Protein AF-A0A831XX98-F1 (afdb_monomer)

Sequence (221 aa):
MAWGELDRVAQILGGGWRMARGLPPADAVWVVRRAALEDGGAVCGGEPKPVVYLAAKAEGQWFALGKVAPAERCVSVTFYREFPSARRAVEALVDYGKRIFDFFTPQFDVSVVEAVGLCGRPDFADYCERRRAERPLRRATAGPAAPPPQEGPASGSAPRRVGLDAALRCLFGMLGLEAGGCGRAAEVDFEAVRCWAAGLLGGRLEEWERCVLGGRAGARA

Radius of gyration: 23.35 Å; Cα contacts (8 Å, |Δi|>4): 279; chains: 1; bounding box: 47×45×65 Å

Foldseek 3Di:
DAPVVVVVLDVVLDPAKDKDWDDEDPQAAEQFDPVQAAECCVVLVDPAHEFEKEWEDEPNHIHIYGRHDDDPSHRYMYIYGYDDHLLVRSVSRVVSCCVSVVDAQNRTDVVSCVVSVVCPPPRNVVVNVVVVVCPVVVPVVVDDDDPDDDPDDDDDDPQDKFFPLQLVCLLCVVVVHDDDDPDDRDIDGPVVSLVVSCVVQPPCSVVSVCSRVVVDDDDDD

Mean predicted aligned error: 16.38 Å

Secondary structure (DSSP, 8-state):
--HHHHHHHHHHH-TT-EEEESPPPTTPEESB-GGGSBPHHHHHSSS--PEEEEEEEETTEEEEEESB---TTS-EEEEEEE-SSHHHHHHHHHHHHHHHS---GGGB-HHHHHHTTGGGSHHHHHHHHHHHHHHHHHHHHSPPPPPP-------S----EEEHHHHHHHHHHHHT----------EEEHHHHHHHHHHHHGGGHHHHHHHHHH--PPPP-

pLDDT: mean 79.71, std 17.7, range [31.7, 98.06]

Structure (mmCIF, N/CA/C/O backbone):
data_AF-A0A831XX98-F1
#
_entry.id   AF-A0A831XX98-F1
#
loop_
_atom_site.group_PDB
_atom_site.id
_atom_site.type_symbol
_atom_site.label_atom_id
_atom_site.label_alt_id
_atom_site.label_comp_id
_atom_site.label_asym_id
_atom_site.label_entity_id
_atom_site.label_seq_id
_atom_site.pdbx_PDB_ins_code
_atom_site.Cartn_x
_atom_site.Cartn_y
_atom_site.Cartn_z
_atom_site.occupancy
_atom_site.B_iso_or_equiv
_atom_site.auth_seq_id
_atom_site.auth_comp_id
_atom_site.auth_asym_id
_atom_site.auth_atom_id
_atom_site.pdbx_PDB_model_num
ATOM 1 N N . MET A 1 1 ? 13.282 -11.168 5.793 1.00 61.44 1 MET A N 1
ATOM 2 C CA . MET A 1 1 ? 13.288 -10.535 7.120 1.00 61.44 1 MET A CA 1
ATOM 3 C C . MET A 1 1 ? 13.531 -11.620 8.170 1.00 61.44 1 MET A C 1
ATOM 5 O O . MET A 1 1 ? 12.957 -12.693 8.036 1.00 61.44 1 MET A O 1
ATOM 9 N N . ALA A 1 2 ? 14.437 -11.427 9.125 1.00 66.38 2 ALA A N 1
ATOM 10 C CA . ALA A 1 2 ? 14.674 -12.358 10.232 1.00 66.38 2 ALA A CA 1
ATOM 11 C C . ALA A 1 2 ? 13.632 -12.153 11.348 1.00 66.38 2 ALA A C 1
ATOM 13 O O . ALA A 1 2 ? 13.045 -11.081 11.459 1.00 66.38 2 ALA A O 1
ATOM 14 N N . TRP A 1 3 ? 13.411 -13.149 12.210 1.00 63.34 3 TRP A N 1
ATOM 15 C CA . TRP A 1 3 ? 12.422 -13.049 13.297 1.00 63.34 3 TRP A CA 1
ATOM 16 C C . TRP A 1 3 ? 12.675 -11.871 14.255 1.00 63.34 3 TRP A C 1
ATOM 18 O O . TRP A 1 3 ? 11.719 -11.219 14.659 1.00 63.34 3 TRP A O 1
ATOM 28 N N . GLY A 1 4 ? 13.938 -11.521 14.530 1.00 67.50 4 GLY A N 1
ATOM 29 C CA . GLY A 1 4 ? 14.289 -10.347 15.346 1.00 67.50 4 GLY A CA 1
ATOM 30 C C . GLY A 1 4 ? 13.938 -8.992 14.712 1.00 67.50 4 GLY A C 1
ATOM 31 O O . GLY A 1 4 ? 13.879 -7.978 15.403 1.00 67.50 4 GLY A O 1
ATOM 32 N N . GLU A 1 5 ? 13.651 -8.943 13.409 1.00 77.56 5 GLU A N 1
ATOM 33 C CA . GLU A 1 5 ? 13.180 -7.715 12.761 1.00 77.56 5 GLU A CA 1
ATOM 34 C C . GLU A 1 5 ? 11.692 -7.441 13.049 1.00 77.56 5 GLU A C 1
ATOM 36 O O . GLU A 1 5 ? 11.276 -6.287 12.966 1.00 77.56 5 GLU A O 1
ATOM 41 N N . LEU A 1 6 ? 10.900 -8.440 13.471 1.00 85.56 6 LEU A N 1
ATOM 42 C CA . LEU A 1 6 ? 9.510 -8.221 13.904 1.00 85.56 6 LEU A CA 1
ATOM 43 C C . LEU A 1 6 ? 9.429 -7.347 15.157 1.00 85.56 6 LEU A C 1
ATOM 45 O O . LEU A 1 6 ? 8.576 -6.462 15.227 1.00 85.56 6 LEU A O 1
ATOM 49 N N . ASP A 1 7 ? 10.336 -7.553 16.113 1.00 86.12 7 ASP A N 1
ATOM 50 C CA . ASP A 1 7 ? 10.401 -6.747 17.335 1.00 86.12 7 ASP A CA 1
ATOM 51 C C . ASP A 1 7 ? 10.801 -5.306 17.015 1.00 86.12 7 ASP A C 1
ATOM 53 O O . ASP A 1 7 ? 10.214 -4.357 17.538 1.00 86.12 7 ASP A O 1
ATOM 57 N N . ARG A 1 8 ? 11.737 -5.123 16.074 1.00 88.12 8 ARG A N 1
ATOM 58 C CA . ARG A 1 8 ? 12.113 -3.798 15.565 1.00 88.12 8 ARG A CA 1
ATOM 59 C C . ARG A 1 8 ? 10.930 -3.100 14.894 1.00 88.12 8 ARG A C 1
ATOM 61 O O . ARG A 1 8 ? 10.716 -1.912 15.128 1.00 88.12 8 ARG A O 1
ATOM 68 N N . VAL A 1 9 ? 10.148 -3.822 14.087 1.00 91.19 9 VAL A N 1
ATOM 69 C CA . VAL A 1 9 ? 8.920 -3.293 13.478 1.00 91.19 9 VAL A CA 1
ATOM 70 C C . VAL A 1 9 ? 7.913 -2.888 14.553 1.00 91.19 9 VAL A C 1
ATOM 72 O O . VAL A 1 9 ? 7.411 -1.768 14.510 1.00 91.19 9 VAL A O 1
ATOM 75 N N . ALA A 1 10 ? 7.654 -3.744 15.542 1.00 91.19 10 ALA A N 1
ATOM 76 C CA . ALA A 1 10 ? 6.728 -3.443 16.632 1.00 91.19 10 ALA A CA 1
ATOM 77 C C . ALA A 1 10 ? 7.156 -2.193 17.425 1.00 91.19 10 ALA A C 1
ATOM 79 O O . ALA A 1 10 ? 6.334 -1.313 17.681 1.00 91.19 10 ALA A O 1
ATOM 80 N N . GLN A 1 11 ? 8.449 -2.063 17.740 1.00 91.06 11 GLN A N 1
ATOM 81 C CA . GLN A 1 11 ? 9.008 -0.870 18.386 1.00 91.06 11 GLN A CA 1
ATOM 82 C C . GLN A 1 11 ? 8.846 0.383 17.520 1.00 91.06 11 GLN A C 1
ATOM 84 O O . GLN A 1 11 ? 8.494 1.448 18.023 1.00 91.06 11 GLN A O 1
ATOM 89 N N . ILE A 1 12 ? 9.074 0.261 16.208 1.00 92.94 12 ILE A N 1
ATOM 90 C CA . ILE A 1 12 ? 8.908 1.363 15.263 1.00 92.94 12 ILE A CA 1
ATOM 91 C C . ILE A 1 12 ? 7.449 1.838 15.210 1.00 92.94 12 ILE A C 1
ATOM 93 O O . ILE A 1 12 ? 7.193 3.046 15.236 1.00 92.94 12 ILE A O 1
ATOM 97 N N . LEU A 1 13 ? 6.511 0.898 15.121 1.00 92.50 13 LEU A N 1
ATOM 98 C CA . LEU A 1 13 ? 5.078 1.168 15.060 1.00 92.50 13 LEU A CA 1
ATOM 99 C C . LEU A 1 13 ? 4.559 1.805 16.356 1.00 92.50 13 LEU A C 1
ATOM 101 O O . LEU A 1 13 ? 3.674 2.662 16.305 1.00 92.50 13 LEU A O 1
ATOM 105 N N . GLY A 1 14 ? 5.146 1.439 17.498 1.00 89.06 14 GLY A N 1
ATOM 106 C CA . GLY A 1 14 ? 4.778 1.957 18.809 1.00 89.06 14 GLY A CA 1
ATOM 107 C C . GLY A 1 14 ? 3.393 1.485 19.267 1.00 89.06 14 GLY A C 1
ATOM 108 O O . GLY A 1 14 ? 2.864 0.472 18.810 1.00 89.06 14 GLY A O 1
ATOM 109 N N . GLY A 1 15 ? 2.794 2.228 20.200 1.00 84.62 15 GLY A N 1
ATOM 110 C CA . GLY A 1 15 ? 1.494 1.884 20.780 1.00 84.62 15 GLY A CA 1
ATOM 111 C C . GLY A 1 15 ? 0.334 1.917 19.773 1.00 84.62 15 GLY A C 1
ATOM 112 O O . GLY A 1 15 ? 0.275 2.769 18.885 1.00 84.62 15 GLY A O 1
ATOM 113 N N . GLY A 1 16 ? -0.625 1.001 19.946 1.00 88.62 16 GLY A N 1
ATOM 114 C CA . GLY A 1 16 ? -1.889 0.971 19.196 1.00 88.62 16 GLY A CA 1
ATOM 115 C C . GLY A 1 16 ? -1.917 0.051 17.973 1.00 88.62 16 GLY A C 1
ATOM 116 O O . GLY A 1 16 ? -2.972 -0.091 17.360 1.00 88.62 16 GLY A O 1
ATOM 117 N N . TRP A 1 17 ? -0.801 -0.597 17.633 1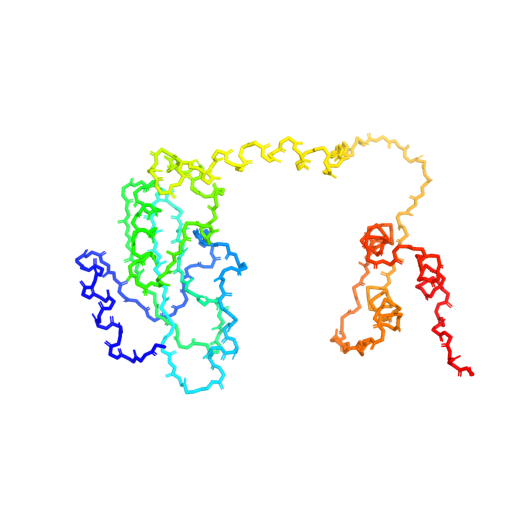.00 95.69 17 TRP A N 1
ATOM 118 C CA . TRP A 1 17 ? -0.755 -1.641 16.610 1.00 95.69 17 TRP A CA 1
ATOM 119 C C . TRP A 1 17 ? -0.858 -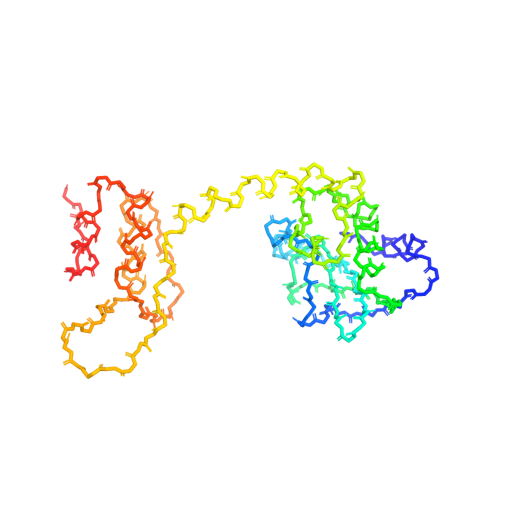3.028 17.246 1.00 95.69 17 TRP A C 1
ATOM 121 O O . TRP A 1 17 ? -0.145 -3.345 18.195 1.00 95.69 17 TRP A O 1
ATOM 131 N N . ARG A 1 18 ? -1.745 -3.872 16.718 1.00 94.81 18 ARG A N 1
ATOM 132 C CA . ARG A 1 18 ? -1.934 -5.260 17.161 1.00 94.81 18 ARG A CA 1
ATOM 133 C C . ARG A 1 18 ? -1.326 -6.205 16.140 1.00 94.81 18 ARG A C 1
ATOM 135 O O . ARG A 1 18 ? -1.646 -6.104 14.965 1.00 94.81 18 ARG A O 1
ATOM 142 N N . MET A 1 19 ? -0.485 -7.133 16.573 1.00 93.81 19 MET A N 1
ATOM 143 C CA . MET A 1 19 ? 0.091 -8.148 15.691 1.00 93.81 19 MET A CA 1
ATOM 144 C C . MET A 1 19 ? -0.829 -9.373 15.618 1.00 93.81 19 MET A C 1
ATOM 146 O O . MET A 1 19 ? -1.292 -9.855 16.652 1.00 93.81 19 MET A O 1
ATOM 150 N N . ALA A 1 20 ? -1.047 -9.913 14.420 1.00 93.56 20 ALA A N 1
ATOM 151 C CA . ALA A 1 20 ? -1.568 -11.264 14.241 1.00 93.56 20 ALA A CA 1
ATOM 152 C C . ALA A 1 20 ? -0.800 -12.001 13.138 1.00 93.56 20 ALA A C 1
ATOM 154 O O . ALA A 1 20 ? -0.270 -11.391 12.206 1.00 93.56 20 ALA A O 1
ATOM 155 N N . ARG A 1 21 ? -0.746 -13.331 13.240 1.00 92.38 21 ARG A N 1
ATOM 156 C CA . ARG A 1 21 ? -0.253 -14.181 12.152 1.00 92.38 21 ARG A CA 1
ATOM 157 C C . ARG A 1 21 ? -1.296 -14.235 11.040 1.00 92.38 21 ARG A C 1
ATOM 159 O O . ARG A 1 21 ? -2.489 -14.299 11.322 1.00 92.38 21 ARG A O 1
ATOM 166 N N . GLY A 1 22 ? -0.829 -14.243 9.801 1.00 92.19 22 GLY A N 1
ATOM 167 C CA . GLY A 1 22 ? -1.660 -14.264 8.605 1.00 92.19 22 GLY A CA 1
ATOM 168 C C . GLY A 1 22 ? -1.481 -13.031 7.726 1.00 92.19 22 GLY A C 1
ATOM 169 O O . GLY A 1 22 ? -0.773 -12.078 8.065 1.00 92.19 22 GLY A O 1
ATOM 170 N N . LEU A 1 23 ? -2.117 -13.103 6.563 1.00 93.69 23 LEU A N 1
ATOM 171 C CA . LEU A 1 23 ? -2.166 -12.035 5.571 1.00 93.69 23 LEU A CA 1
ATOM 172 C C . LEU A 1 23 ? -3.069 -10.882 6.040 1.00 93.69 23 LEU A C 1
ATOM 174 O O . LEU A 1 23 ? -3.931 -11.098 6.897 1.00 93.69 23 LEU A O 1
ATOM 178 N N . PRO A 1 24 ? -2.905 -9.675 5.471 1.00 93.94 24 PRO A N 1
ATOM 179 C CA . PRO A 1 24 ? -3.880 -8.606 5.645 1.00 93.94 24 PRO A CA 1
ATOM 180 C C . PRO A 1 24 ? -5.252 -9.014 5.074 1.00 93.94 24 PRO A C 1
ATOM 182 O O . PRO A 1 24 ? -5.334 -9.973 4.300 1.00 93.94 24 PRO A O 1
ATOM 185 N N . PRO A 1 25 ? -6.334 -8.291 5.421 1.00 93.25 25 PRO A N 1
ATOM 186 C CA . PRO A 1 25 ? -7.679 -8.595 4.937 1.00 93.25 25 PRO A CA 1
ATOM 187 C C . PRO A 1 25 ? -7.721 -8.644 3.405 1.00 93.25 25 PRO A C 1
ATOM 189 O O . PRO A 1 25 ? -7.113 -7.809 2.734 1.00 93.25 25 PRO A O 1
ATOM 192 N N . ALA A 1 26 ? -8.414 -9.640 2.848 1.00 90.81 26 ALA A N 1
ATOM 193 C CA . ALA A 1 26 ? -8.408 -9.913 1.407 1.00 90.81 26 ALA A CA 1
ATOM 194 C C . ALA A 1 26 ? -9.035 -8.782 0.569 1.00 90.81 26 ALA A C 1
ATOM 196 O O . ALA A 1 26 ? -8.701 -8.613 -0.602 1.00 90.81 26 ALA A O 1
ATOM 197 N N . ASP A 1 27 ? -9.922 -8.002 1.181 1.00 91.75 27 ASP A N 1
ATOM 198 C CA . ASP A 1 27 ? -10.612 -6.836 0.630 1.00 91.75 27 ASP A CA 1
ATOM 199 C C . ASP A 1 27 ? -9.859 -5.512 0.866 1.00 91.75 27 ASP A C 1
ATOM 201 O O . ASP A 1 27 ? -10.364 -4.435 0.538 1.00 91.75 27 ASP A O 1
ATOM 205 N N . ALA A 1 28 ? -8.650 -5.560 1.434 1.00 94.88 28 ALA A N 1
ATOM 206 C CA . ALA A 1 28 ? -7.879 -4.360 1.708 1.00 94.88 28 ALA A CA 1
ATOM 207 C C . ALA A 1 28 ? -7.394 -3.672 0.421 1.00 94.88 28 ALA A C 1
ATOM 209 O O . ALA A 1 28 ? -6.841 -4.292 -0.493 1.00 94.88 28 ALA A O 1
ATOM 210 N N . VAL A 1 29 ? -7.526 -2.345 0.387 1.00 96.25 29 VAL A N 1
ATOM 211 C CA . VAL A 1 29 ? -6.967 -1.497 -0.667 1.00 96.25 29 VAL A CA 1
ATOM 212 C C . VAL A 1 29 ? -5.464 -1.364 -0.445 1.00 96.25 29 VAL A C 1
ATOM 214 O O . VAL A 1 29 ? -5.013 -0.865 0.587 1.00 96.25 29 VAL A O 1
ATOM 217 N N . TRP A 1 30 ? -4.673 -1.793 -1.423 1.00 96.50 30 TRP A N 1
ATOM 218 C CA . TRP A 1 30 ? -3.219 -1.695 -1.353 1.00 96.50 30 TRP A CA 1
ATOM 219 C C . TRP A 1 30 ? -2.759 -0.260 -1.595 1.00 96.50 30 TRP A C 1
ATOM 221 O O . TRP A 1 30 ? -3.056 0.338 -2.626 1.00 96.50 30 TRP A O 1
ATOM 231 N N . VAL A 1 31 ? -2.001 0.285 -0.644 1.00 96.56 31 VAL A N 1
ATOM 232 C CA . VAL A 1 31 ? -1.470 1.657 -0.712 1.00 96.56 31 VAL A CA 1
ATOM 233 C C . VAL A 1 31 ? -0.257 1.748 -1.648 1.00 96.56 31 VAL A C 1
ATOM 235 O O . VAL A 1 31 ? 0.130 2.835 -2.071 1.00 96.56 31 VAL A O 1
ATOM 238 N N . VAL A 1 32 ? 0.326 0.609 -2.024 1.00 95.25 32 VAL A N 1
ATOM 239 C CA . VAL A 1 32 ? 1.412 0.493 -3.007 1.00 95.25 32 VAL A CA 1
ATOM 240 C C . VAL A 1 32 ? 0.942 -0.185 -4.281 1.00 95.25 32 VAL A C 1
ATOM 242 O O . VAL A 1 32 ? 0.062 -1.045 -4.274 1.00 95.25 32 VAL A O 1
ATOM 245 N N . ARG A 1 33 ? 1.568 0.189 -5.397 1.00 91.69 33 ARG A N 1
ATOM 246 C CA . ARG A 1 33 ? 1.302 -0.422 -6.699 1.00 91.69 33 ARG A CA 1
ATOM 247 C C . ARG A 1 33 ? 1.737 -1.883 -6.676 1.00 91.69 33 ARG A C 1
ATOM 249 O O . ARG A 1 33 ? 2.819 -2.193 -6.189 1.00 91.69 33 ARG A O 1
ATOM 256 N N . ARG A 1 34 ? 0.973 -2.762 -7.329 1.00 88.00 34 ARG A N 1
ATOM 257 C CA . ARG A 1 34 ? 1.340 -4.187 -7.461 1.00 88.00 34 ARG A CA 1
ATOM 258 C C . ARG A 1 34 ? 2.733 -4.400 -8.057 1.00 88.00 34 ARG A C 1
ATOM 260 O O . ARG A 1 34 ? 3.456 -5.263 -7.592 1.00 88.00 34 ARG A O 1
ATOM 267 N N . ALA A 1 35 ? 3.131 -3.579 -9.030 1.00 88.06 35 ALA A N 1
ATOM 268 C CA . ALA A 1 35 ? 4.457 -3.653 -9.652 1.00 88.06 35 ALA A CA 1
ATOM 269 C C . ALA A 1 35 ? 5.619 -3.266 -8.713 1.00 88.06 35 ALA A C 1
ATOM 271 O O . ALA A 1 35 ? 6.773 -3.473 -9.063 1.00 88.06 35 ALA A O 1
ATOM 272 N N . ALA A 1 36 ? 5.331 -2.666 -7.553 1.00 86.44 36 ALA A N 1
ATOM 273 C CA . ALA A 1 36 ? 6.331 -2.375 -6.529 1.00 86.44 36 ALA A CA 1
ATOM 274 C C . ALA A 1 36 ? 6.489 -3.517 -5.510 1.00 86.44 36 ALA A C 1
ATOM 276 O O . ALA A 1 36 ? 7.361 -3.422 -4.650 1.00 86.44 36 ALA A O 1
ATOM 277 N N . LEU A 1 37 ? 5.646 -4.553 -5.585 1.00 90.12 37 LEU A N 1
ATOM 278 C CA . LEU A 1 37 ? 5.700 -5.705 -4.694 1.00 90.12 37 LEU A CA 1
ATOM 279 C C . LEU A 1 37 ? 6.695 -6.734 -5.226 1.00 90.12 37 LEU A C 1
ATOM 281 O O . LEU A 1 37 ? 6.685 -7.079 -6.407 1.00 90.12 37 LEU A O 1
ATOM 285 N N . GLU A 1 38 ? 7.523 -7.257 -4.333 1.00 89.06 38 GLU A N 1
ATOM 286 C CA . GLU A 1 38 ? 8.378 -8.405 -4.608 1.00 89.06 38 GLU A CA 1
ATOM 287 C C . GLU A 1 38 ? 7.525 -9.671 -4.780 1.00 89.06 38 GLU A C 1
ATOM 289 O O . GLU A 1 38 ? 6.501 -9.853 -4.108 1.00 89.06 38 GLU A O 1
ATOM 294 N N . ASP A 1 39 ? 7.955 -10.570 -5.668 1.00 84.56 39 ASP A N 1
ATOM 295 C CA . ASP A 1 39 ? 7.295 -11.861 -5.843 1.00 84.56 39 ASP A CA 1
ATOM 296 C C . ASP A 1 39 ? 7.484 -12.730 -4.591 1.00 84.56 39 ASP A C 1
ATOM 298 O O . ASP A 1 39 ? 8.602 -13.088 -4.213 1.00 84.56 39 ASP A O 1
ATOM 302 N N . GLY A 1 40 ? 6.375 -13.122 -3.960 1.00 78.88 40 GLY A N 1
ATOM 303 C CA . GLY A 1 40 ? 6.407 -13.933 -2.743 1.00 78.88 40 GLY A CA 1
ATOM 304 C C . GLY A 1 40 ? 7.027 -15.322 -2.926 1.00 78.88 40 GLY A C 1
ATOM 305 O O . GLY A 1 40 ? 7.269 -16.012 -1.947 1.00 78.88 40 GLY A O 1
ATOM 306 N N . GLY A 1 41 ? 7.276 -15.789 -4.150 1.00 76.12 41 GLY A N 1
ATOM 307 C CA . GLY A 1 41 ? 7.950 -17.067 -4.421 1.00 76.12 41 GLY A CA 1
ATOM 308 C C . GLY A 1 41 ? 9.427 -16.993 -4.473 1.00 76.12 41 GLY A C 1
ATOM 309 O O . GLY A 1 41 ? 10.084 -17.814 -3.842 1.00 76.12 41 GLY A O 1
ATOM 310 N N . ALA A 1 42 ? 9.921 -15.971 -5.149 1.00 81.62 42 ALA A N 1
ATOM 311 C CA . ALA A 1 42 ? 11.315 -15.612 -5.050 1.00 81.62 42 ALA A CA 1
ATOM 312 C C . ALA A 1 42 ? 11.697 -15.346 -3.583 1.00 81.62 42 ALA A C 1
ATOM 314 O O . ALA A 1 42 ? 12.729 -15.825 -3.121 1.00 81.62 42 ALA A O 1
ATOM 315 N N . VAL A 1 43 ? 10.838 -14.650 -2.825 1.00 81.94 43 VAL A N 1
ATOM 316 C CA . VAL A 1 43 ? 11.141 -14.268 -1.435 1.00 81.94 43 VAL A CA 1
ATOM 317 C C . VAL A 1 43 ? 10.981 -15.424 -0.441 1.00 81.94 43 VAL A C 1
ATOM 319 O O . VAL A 1 43 ? 11.824 -15.587 0.441 1.00 81.94 43 VAL A O 1
ATOM 322 N N . CYS A 1 44 ? 9.918 -16.225 -0.557 1.00 83.50 44 CYS A N 1
ATOM 323 C CA . CYS A 1 44 ? 9.574 -17.251 0.438 1.00 83.50 44 CYS A CA 1
ATOM 324 C C . CYS A 1 44 ? 9.918 -18.684 0.006 1.00 83.50 44 CYS A C 1
ATOM 326 O O . CYS A 1 44 ? 9.554 -19.623 0.704 1.00 83.50 44 CYS A O 1
ATOM 328 N N . GLY A 1 45 ? 10.597 -18.874 -1.130 1.00 74.06 45 GLY A N 1
ATOM 329 C CA . GLY A 1 45 ? 11.036 -20.192 -1.606 1.00 74.06 45 GLY A CA 1
ATOM 330 C C . GLY A 1 45 ? 12.242 -20.781 -0.859 1.00 74.06 45 GLY A C 1
ATOM 331 O O . GLY A 1 45 ? 12.616 -21.918 -1.126 1.00 74.06 45 GLY A O 1
ATOM 332 N N . GLY A 1 46 ? 12.861 -20.013 0.045 1.00 74.12 46 GLY A N 1
ATOM 333 C CA . GLY A 1 46 ? 13.993 -20.435 0.875 1.00 74.12 46 GLY A CA 1
ATOM 334 C C . GLY A 1 46 ? 13.598 -20.729 2.327 1.00 74.12 46 GLY A C 1
ATOM 335 O O . GLY A 1 46 ? 12.518 -21.239 2.608 1.00 74.12 46 GLY A O 1
ATOM 336 N N . GLU A 1 47 ? 14.481 -20.393 3.271 1.00 69.25 47 GLU A N 1
ATOM 337 C CA . GLU A 1 47 ? 14.193 -20.533 4.704 1.00 69.25 47 GLU A CA 1
ATOM 338 C C . GLU A 1 47 ? 12.927 -19.762 5.131 1.00 69.25 47 GLU A C 1
ATOM 340 O O . GLU A 1 47 ? 12.709 -18.637 4.663 1.00 69.25 47 GLU A O 1
ATOM 345 N N . PRO A 1 48 ? 12.125 -20.309 6.069 1.00 71.31 48 PRO A N 1
ATOM 346 C CA . PRO A 1 48 ? 10.894 -19.685 6.538 1.00 71.31 48 PRO A CA 1
ATOM 347 C C . PRO A 1 48 ? 11.190 -18.371 7.268 1.00 71.31 48 PRO A C 1
ATOM 349 O O . PRO A 1 48 ? 11.578 -18.337 8.439 1.00 71.31 48 PRO A O 1
ATOM 352 N N . LYS A 1 49 ? 10.981 -17.268 6.552 1.00 77.94 49 LYS A N 1
ATOM 353 C CA . LYS A 1 49 ? 11.179 -15.898 7.024 1.00 77.94 49 LYS A CA 1
ATOM 354 C C . LYS A 1 49 ? 9.830 -15.188 7.116 1.00 77.94 49 LYS A C 1
ATOM 356 O O . LYS A 1 49 ? 9.042 -15.295 6.173 1.00 77.94 49 LYS A O 1
ATOM 361 N N . PRO A 1 50 ? 9.546 -14.467 8.216 1.00 86.75 50 PRO A N 1
ATOM 362 C CA . PRO A 1 50 ? 8.301 -13.732 8.328 1.00 86.75 50 PRO A CA 1
ATOM 363 C C . PRO A 1 50 ? 8.233 -12.620 7.277 1.00 86.75 50 PRO A C 1
ATOM 365 O O . PRO A 1 50 ? 9.169 -11.836 7.120 1.00 86.75 50 PRO A O 1
ATOM 368 N N . VAL A 1 51 ? 7.112 -12.538 6.571 1.00 91.94 51 VAL A N 1
ATOM 369 C CA . VAL A 1 51 ? 6.757 -11.412 5.707 1.00 91.94 51 VAL A CA 1
ATOM 370 C C . VAL A 1 51 ? 5.806 -10.512 6.475 1.00 91.94 51 VAL A C 1
ATOM 372 O O . VAL A 1 51 ? 4.796 -10.976 7.004 1.00 91.94 51 VAL A O 1
ATOM 375 N N . VAL A 1 52 ? 6.143 -9.228 6.537 1.00 94.19 52 VAL A N 1
ATOM 376 C CA . VAL A 1 52 ? 5.419 -8.252 7.347 1.00 94.19 52 VAL A CA 1
ATOM 377 C C . VAL A 1 52 ? 4.502 -7.397 6.495 1.00 94.19 52 VAL A C 1
ATOM 379 O O . VAL A 1 52 ? 4.913 -6.853 5.469 1.00 94.19 52 VAL A O 1
ATOM 382 N N . TYR A 1 53 ? 3.286 -7.219 6.997 1.00 96.50 53 TYR A N 1
ATOM 383 C CA . TYR A 1 53 ? 2.285 -6.317 6.455 1.00 96.50 53 TYR A CA 1
ATOM 384 C C . TYR A 1 53 ? 1.793 -5.350 7.528 1.00 96.50 53 TYR A C 1
ATOM 386 O O . TYR A 1 53 ? 1.753 -5.671 8.718 1.00 96.50 53 TYR A O 1
ATOM 394 N N . LEU A 1 54 ? 1.369 -4.171 7.092 1.00 98.06 54 LEU A N 1
ATOM 395 C CA . LEU A 1 54 ? 0.625 -3.212 7.896 1.00 98.06 54 LEU A CA 1
ATOM 396 C C . LEU A 1 54 ? -0.784 -3.097 7.320 1.00 98.06 54 LEU A C 1
ATOM 398 O O . LEU A 1 54 ? -0.947 -2.930 6.113 1.00 98.06 54 LEU A O 1
ATOM 402 N N . ALA A 1 55 ? -1.790 -3.165 8.183 1.00 98.00 55 ALA A N 1
ATOM 403 C CA . ALA A 1 55 ? -3.192 -3.010 7.837 1.00 98.00 55 ALA A CA 1
ATOM 404 C C . ALA A 1 55 ? -3.824 -1.919 8.710 1.00 98.00 55 ALA A C 1
ATOM 406 O O . ALA A 1 55 ? -3.846 -2.009 9.938 1.00 98.00 55 ALA A O 1
ATOM 407 N N . ALA A 1 56 ? -4.349 -0.880 8.076 1.00 98.06 56 ALA A N 1
ATOM 408 C CA . ALA A 1 56 ? -5.038 0.214 8.741 1.00 98.06 56 ALA A CA 1
ATOM 409 C C . ALA A 1 56 ? -6.526 0.179 8.384 1.00 98.06 56 ALA A C 1
ATOM 411 O O . ALA A 1 56 ? -6.866 0.123 7.206 1.00 98.06 56 ALA A O 1
ATOM 412 N N . LYS A 1 57 ? -7.417 0.229 9.376 1.00 97.81 57 LYS A N 1
ATOM 413 C CA . LYS A 1 57 ? -8.864 0.346 9.146 1.00 97.81 57 LYS A CA 1
ATOM 414 C C . LYS A 1 57 ? -9.324 1.764 9.420 1.00 97.81 57 LYS A C 1
ATOM 416 O O . LYS A 1 57 ? -8.999 2.321 10.466 1.00 97.81 57 LYS A O 1
ATOM 421 N N . ALA A 1 58 ? -10.118 2.318 8.521 1.00 97.44 58 ALA A N 1
ATOM 422 C CA . ALA A 1 58 ? -10.833 3.564 8.747 1.00 97.44 58 ALA A CA 1
ATOM 423 C C . ALA A 1 58 ? -12.114 3.568 7.918 1.00 97.44 58 ALA A C 1
ATOM 425 O O . ALA A 1 58 ? -12.122 3.049 6.807 1.00 97.44 58 ALA A O 1
ATOM 426 N N . GLU A 1 59 ? -13.192 4.141 8.460 1.00 94.06 59 GLU A N 1
ATOM 427 C CA . GLU A 1 59 ? -14.454 4.337 7.719 1.00 94.06 59 GLU A CA 1
ATOM 428 C C . GLU A 1 59 ? -15.018 3.031 7.111 1.00 94.06 59 GLU A C 1
ATOM 430 O O . GLU A 1 59 ? -15.625 3.025 6.048 1.00 94.06 59 GLU A O 1
ATOM 435 N N . GLY A 1 60 ? -14.790 1.895 7.780 1.00 91.75 60 GLY A N 1
ATOM 436 C CA . GLY A 1 60 ? -15.217 0.575 7.301 1.00 91.75 60 GLY A CA 1
ATOM 437 C C . GLY A 1 60 ? -14.325 -0.053 6.221 1.00 91.75 60 GLY A C 1
ATOM 438 O O . GLY A 1 60 ? -14.522 -1.222 5.913 1.00 91.75 60 GLY A O 1
ATOM 439 N N . GLN A 1 61 ? -13.315 0.658 5.710 1.00 96.75 61 GLN A N 1
ATOM 440 C CA . GLN A 1 61 ? -12.372 0.171 4.702 1.00 96.75 61 GLN A CA 1
ATOM 441 C C . GLN A 1 61 ? -11.026 -0.216 5.327 1.00 96.75 61 GLN A C 1
ATOM 443 O O . GLN A 1 61 ? -10.469 0.504 6.161 1.00 96.75 61 GLN A O 1
ATOM 448 N N . TRP A 1 62 ? -10.466 -1.339 4.875 1.00 97.50 62 TRP A N 1
ATOM 449 C CA . TRP A 1 62 ? -9.082 -1.718 5.155 1.00 97.50 62 TRP A CA 1
ATOM 450 C C . TRP A 1 62 ? -8.129 -1.176 4.092 1.00 97.50 62 TRP A C 1
ATOM 452 O O . TRP A 1 62 ? -8.389 -1.282 2.894 1.00 97.50 62 TRP A O 1
ATOM 462 N N . PHE A 1 63 ? -6.993 -0.658 4.538 1.00 98.06 63 PHE A N 1
ATOM 463 C CA . PHE A 1 63 ? -5.860 -0.259 3.716 1.00 98.06 63 PHE A CA 1
ATOM 464 C C . PHE A 1 63 ? -4.663 -1.117 4.104 1.00 98.06 63 PHE A C 1
ATOM 466 O O . PHE A 1 63 ? -4.383 -1.269 5.292 1.00 98.06 63 PHE A O 1
ATOM 473 N N . ALA A 1 64 ? -3.962 -1.678 3.125 1.00 97.81 64 ALA A N 1
ATOM 474 C CA . ALA A 1 64 ? -2.839 -2.574 3.362 1.00 97.81 64 ALA A CA 1
ATOM 475 C C . ALA A 1 64 ? -1.552 -2.075 2.708 1.00 97.81 64 ALA A C 1
ATOM 477 O O . ALA A 1 64 ? -1.553 -1.403 1.672 1.00 97.81 64 ALA A O 1
ATOM 478 N N . LEU A 1 65 ? -0.440 -2.443 3.329 1.00 96.62 65 LEU A N 1
ATOM 479 C CA . LEU A 1 65 ? 0.902 -2.155 2.867 1.00 96.62 65 LEU A CA 1
ATOM 480 C C . LEU A 1 65 ? 1.836 -3.312 3.219 1.00 96.62 65 LEU A C 1
ATOM 482 O O . LEU A 1 65 ? 1.802 -3.833 4.329 1.00 96.62 65 LEU A O 1
ATOM 486 N N . GLY A 1 66 ? 2.725 -3.660 2.300 1.00 95.12 66 GLY A N 1
ATOM 487 C CA . GLY A 1 66 ? 3.817 -4.599 2.525 1.00 95.12 66 GLY A CA 1
ATOM 488 C C . GLY A 1 66 ? 4.738 -4.611 1.316 1.00 95.12 66 GLY A C 1
ATOM 489 O O . GLY A 1 66 ? 4.350 -4.135 0.251 1.00 95.12 66 GLY A O 1
ATOM 490 N N . LYS A 1 67 ? 5.958 -5.128 1.483 1.00 92.38 67 LYS A N 1
ATOM 491 C CA . LYS A 1 67 ? 6.968 -5.180 0.411 1.00 92.38 67 LYS A CA 1
ATOM 492 C C . 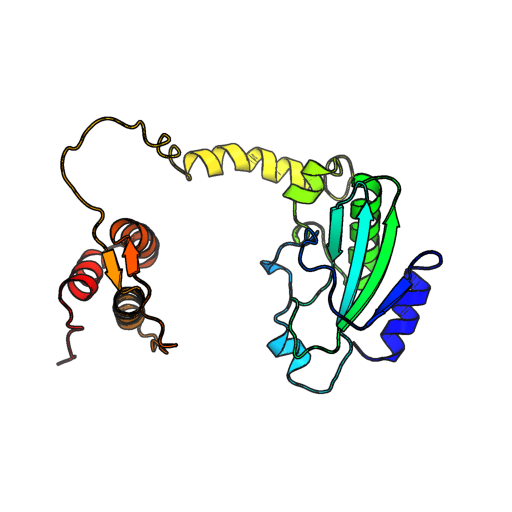LYS A 1 67 ? 6.775 -6.347 -0.555 1.00 92.38 67 LYS A C 1
ATOM 494 O O . LYS A 1 67 ? 7.209 -6.281 -1.696 1.00 92.38 67 LYS A O 1
ATOM 499 N N . VAL A 1 68 ? 6.121 -7.406 -0.098 1.00 91.56 68 VAL A N 1
ATOM 500 C CA . VAL A 1 68 ? 5.983 -8.673 -0.820 1.00 91.56 68 VAL A CA 1
ATOM 501 C C . VAL A 1 68 ? 4.515 -8.884 -1.161 1.00 91.56 68 VAL A C 1
ATOM 503 O O . VAL A 1 68 ? 3.639 -8.533 -0.371 1.00 91.56 68 VAL A O 1
ATOM 506 N N . ALA A 1 69 ? 4.230 -9.445 -2.332 1.00 90.31 69 ALA A N 1
ATOM 507 C CA . ALA A 1 69 ? 2.869 -9.822 -2.686 1.00 90.31 69 ALA A CA 1
ATOM 508 C C . ALA A 1 69 ? 2.352 -10.952 -1.767 1.00 90.31 69 ALA A C 1
ATOM 510 O O . ALA A 1 69 ? 3.112 -11.877 -1.464 1.00 90.31 69 ALA A O 1
ATOM 511 N N . PRO A 1 70 ? 1.066 -10.929 -1.358 1.00 87.94 70 PRO A N 1
ATOM 512 C CA . PRO A 1 70 ? 0.457 -12.019 -0.600 1.00 87.94 70 PRO A CA 1
ATOM 513 C C . PRO A 1 70 ? 0.679 -13.378 -1.264 1.00 87.94 70 PRO A C 1
ATOM 515 O O . PRO A 1 70 ? 0.313 -13.579 -2.421 1.00 87.94 70 PRO A O 1
ATOM 518 N N . ALA A 1 71 ? 1.263 -14.317 -0.523 1.00 84.62 71 ALA A N 1
ATOM 519 C CA . ALA A 1 71 ? 1.480 -15.681 -0.982 1.00 84.62 71 ALA A CA 1
ATOM 520 C C . ALA A 1 71 ? 1.355 -16.656 0.193 1.00 84.62 71 ALA A C 1
ATOM 522 O O . ALA A 1 71 ? 1.946 -16.442 1.249 1.00 84.62 71 ALA A O 1
ATOM 523 N N . GLU A 1 72 ? 0.616 -17.747 -0.003 1.00 80.19 72 GLU A N 1
ATOM 524 C CA . GLU A 1 72 ? 0.295 -18.716 1.060 1.00 80.19 72 GLU A CA 1
ATOM 525 C C . GLU A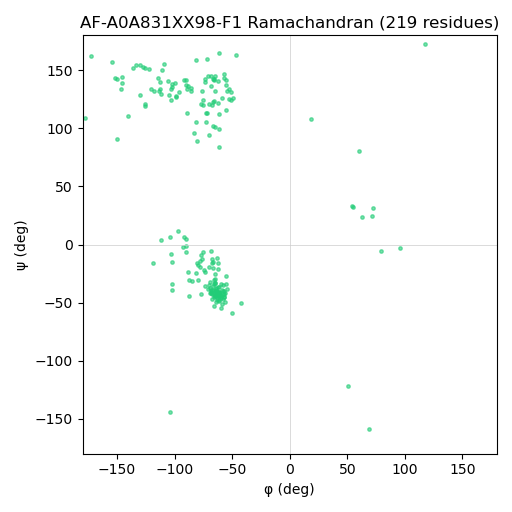 1 72 ? 1.526 -19.445 1.612 1.00 80.19 72 GLU A C 1
ATOM 527 O O . GLU A 1 72 ? 1.578 -19.791 2.787 1.00 80.19 72 GLU A O 1
ATOM 532 N N . ARG A 1 73 ? 2.555 -19.622 0.779 1.00 82.00 73 ARG A N 1
ATOM 533 C CA . ARG A 1 73 ? 3.848 -20.200 1.180 1.00 82.00 73 ARG A CA 1
ATOM 534 C C . ARG A 1 73 ? 4.655 -19.315 2.136 1.00 82.00 73 ARG A C 1
ATOM 536 O O . ARG A 1 73 ? 5.618 -19.787 2.728 1.00 82.00 73 ARG A O 1
ATOM 543 N N . CYS A 1 74 ? 4.310 -18.034 2.263 1.00 85.31 74 CYS A N 1
ATOM 544 C CA . CYS A 1 74 ? 5.010 -17.115 3.149 1.00 85.31 74 CYS A CA 1
ATOM 545 C C . CYS A 1 74 ? 4.447 -17.192 4.568 1.00 85.31 74 CYS A C 1
ATOM 547 O O . CYS A 1 74 ? 3.243 -17.025 4.783 1.00 85.31 74 CYS A O 1
ATOM 549 N N . VAL A 1 75 ? 5.330 -17.308 5.562 1.00 90.19 75 VAL A N 1
ATOM 550 C CA . VAL A 1 75 ? 4.951 -17.076 6.960 1.00 90.19 75 VAL A CA 1
ATOM 551 C C . VAL A 1 75 ? 4.612 -15.597 7.107 1.00 90.19 75 VAL A C 1
ATOM 553 O O . VAL A 1 75 ? 5.494 -14.750 7.132 1.00 90.19 75 VAL A O 1
ATOM 556 N N . SER A 1 76 ? 3.328 -15.268 7.151 1.00 92.06 76 SER A N 1
ATOM 557 C CA . SER A 1 76 ? 2.870 -13.878 7.110 1.00 92.06 76 SER A CA 1
ATOM 558 C C . SER A 1 76 ? 2.535 -13.362 8.505 1.00 92.06 76 SER A C 1
ATOM 560 O O . SER A 1 76 ? 1.935 -14.073 9.315 1.00 92.06 76 SER A O 1
ATOM 562 N N . VAL A 1 77 ? 2.912 -12.120 8.786 1.00 94.69 77 VAL A N 1
ATOM 563 C CA . VAL A 1 77 ? 2.577 -11.401 10.016 1.00 94.69 77 VAL A CA 1
ATOM 564 C C . VAL A 1 77 ? 2.027 -10.039 9.632 1.00 94.69 77 VAL A C 1
ATOM 566 O O . VAL A 1 77 ? 2.655 -9.301 8.878 1.00 94.69 77 VAL A O 1
ATOM 569 N N . THR A 1 78 ? 0.869 -9.688 10.176 1.00 96.31 78 THR A N 1
ATOM 570 C CA . THR A 1 78 ? 0.224 -8.407 9.897 1.00 96.31 78 THR A CA 1
ATOM 571 C C . THR A 1 78 ? 0.035 -7.621 11.187 1.00 96.31 78 THR A C 1
ATOM 573 O O . THR A 1 78 ? -0.426 -8.158 12.197 1.00 96.31 78 THR A O 1
ATOM 576 N N . PHE A 1 79 ? 0.389 -6.339 11.152 1.00 97.25 79 PHE A N 1
ATOM 577 C CA . PHE A 1 79 ? 0.098 -5.383 12.212 1.00 97.25 79 PHE A CA 1
ATOM 578 C C . PHE A 1 79 ? -1.133 -4.564 11.845 1.00 97.25 79 PHE A C 1
ATOM 580 O O . PHE A 1 79 ? -1.180 -3.946 10.787 1.00 97.25 79 PHE A O 1
ATOM 587 N N . TYR A 1 80 ? -2.108 -4.531 12.743 1.00 97.00 80 TYR A N 1
ATOM 588 C CA . TYR A 1 80 ? -3.412 -3.916 12.542 1.00 97.00 80 TYR A CA 1
ATOM 589 C C . TYR A 1 80 ? -3.585 -2.693 13.426 1.00 97.00 80 TYR A C 1
ATOM 591 O O . TYR A 1 80 ? -3.237 -2.733 14.609 1.00 97.00 80 TYR A O 1
ATOM 599 N N . ARG A 1 81 ? -4.193 -1.637 12.889 1.00 97.25 81 ARG A N 1
ATOM 600 C CA . ARG A 1 81 ? -4.610 -0.475 13.677 1.00 97.25 81 ARG A CA 1
ATOM 601 C C . ARG A 1 81 ? -5.843 0.192 13.083 1.00 97.25 81 ARG A C 1
ATOM 603 O O . ARG A 1 81 ? -5.973 0.298 11.868 1.00 97.25 81 ARG A O 1
ATOM 610 N N . GLU A 1 82 ? -6.733 0.668 13.944 1.00 97.19 82 GLU A N 1
ATOM 611 C CA . GLU A 1 82 ? -7.861 1.504 13.533 1.00 97.19 82 GLU A CA 1
ATOM 612 C C . GLU A 1 82 ? -7.482 2.989 13.612 1.00 97.19 82 GLU A C 1
ATOM 614 O O . GLU A 1 82 ? -6.760 3.422 14.517 1.00 97.19 82 GLU A O 1
ATOM 619 N N . PHE A 1 83 ? -7.954 3.767 12.643 1.00 96.62 83 PHE A N 1
ATOM 620 C CA . PHE A 1 83 ? -7.697 5.196 12.511 1.00 96.62 83 PHE A CA 1
ATOM 621 C C . PHE A 1 83 ? -9.011 5.969 12.365 1.00 96.62 83 PHE A C 1
ATOM 623 O O . PHE A 1 83 ? -9.987 5.439 11.834 1.00 96.62 83 PHE A O 1
ATOM 630 N N . PRO A 1 84 ? -9.033 7.248 12.784 1.00 96.38 84 PRO A N 1
ATOM 631 C CA . PRO A 1 84 ? -10.245 8.064 12.748 1.00 96.38 84 PRO A CA 1
ATOM 632 C C . PRO A 1 84 ? -10.695 8.450 11.332 1.00 96.38 84 PRO A C 1
ATOM 634 O O . PRO A 1 84 ? -11.841 8.847 11.164 1.00 96.38 84 PRO A O 1
ATOM 637 N N . SER A 1 85 ? -9.815 8.378 10.326 1.00 97.31 85 SER A N 1
ATOM 638 C CA . SER A 1 85 ? -10.170 8.667 8.932 1.00 97.31 85 SER A CA 1
ATOM 639 C C . SER A 1 85 ? -9.264 7.959 7.931 1.00 97.31 85 SER A C 1
ATOM 641 O O . SER A 1 85 ? -8.112 7.632 8.246 1.00 97.31 85 SER A O 1
ATOM 643 N N . ALA A 1 86 ? -9.761 7.768 6.706 1.00 97.25 86 ALA A N 1
ATOM 644 C CA . ALA A 1 86 ? -9.008 7.152 5.611 1.00 97.25 86 ALA A CA 1
ATOM 645 C C . ALA A 1 86 ? -7.712 7.921 5.310 1.00 97.25 86 ALA A C 1
ATOM 647 O O . ALA A 1 86 ? -6.649 7.323 5.139 1.00 97.25 86 ALA A O 1
ATOM 648 N N . ARG A 1 87 ? -7.764 9.260 5.353 1.00 97.19 87 ARG A N 1
ATOM 649 C CA . ARG A 1 87 ? -6.578 10.115 5.206 1.00 97.19 87 ARG A CA 1
ATOM 650 C C . ARG A 1 87 ? -5.512 9.808 6.253 1.00 97.19 87 ARG A C 1
ATOM 652 O O . ARG A 1 87 ? -4.353 9.658 5.886 1.00 97.19 87 ARG A O 1
ATOM 659 N N . ARG A 1 88 ? -5.888 9.689 7.532 1.00 97.56 88 ARG A N 1
ATOM 660 C CA . ARG A 1 88 ? -4.941 9.379 8.620 1.00 97.56 88 ARG A CA 1
ATOM 661 C C . ARG A 1 88 ? -4.402 7.953 8.535 1.00 97.56 88 ARG A C 1
ATOM 663 O O . ARG A 1 88 ? -3.223 7.749 8.803 1.00 97.56 88 ARG A O 1
ATOM 670 N N . ALA A 1 89 ? -5.237 6.994 8.134 1.00 97.62 89 ALA A N 1
ATOM 671 C CA . ALA A 1 89 ? -4.822 5.613 7.899 1.00 97.62 89 ALA A CA 1
ATOM 672 C C . ALA A 1 89 ? -3.743 5.527 6.810 1.00 97.62 89 ALA A C 1
ATOM 674 O O . ALA A 1 89 ? -2.661 4.993 7.047 1.00 97.62 89 ALA A O 1
ATOM 675 N N . VAL A 1 90 ? -4.017 6.091 5.630 1.00 97.50 90 VAL A N 1
ATOM 676 C CA . VAL A 1 90 ? -3.086 6.060 4.495 1.00 97.50 90 VAL A CA 1
ATOM 677 C C . VAL A 1 90 ? -1.836 6.892 4.779 1.00 97.50 90 VAL A C 1
ATOM 679 O O . VAL A 1 90 ? -0.741 6.448 4.456 1.00 97.50 90 VAL A O 1
ATOM 682 N N . GLU A 1 91 ? -1.966 8.051 5.429 1.00 97.12 91 GLU A N 1
ATOM 683 C CA . GLU A 1 91 ? -0.830 8.869 5.877 1.00 97.12 91 GLU A CA 1
ATOM 684 C C . GLU A 1 91 ? 0.124 8.073 6.777 1.00 97.12 91 GLU A C 1
ATOM 686 O O . GLU A 1 91 ? 1.321 8.012 6.498 1.00 97.12 91 GLU A O 1
ATOM 691 N N . ALA A 1 92 ? -0.408 7.385 7.792 1.00 96.94 92 ALA A N 1
ATOM 692 C CA . ALA A 1 92 ? 0.400 6.543 8.665 1.00 96.94 92 ALA A CA 1
ATOM 693 C C . ALA A 1 92 ? 1.066 5.393 7.894 1.00 96.94 92 ALA A C 1
ATOM 695 O O . ALA A 1 92 ? 2.252 5.129 8.085 1.00 96.94 92 ALA A O 1
ATOM 696 N N . LEU A 1 93 ? 0.331 4.720 7.000 1.00 97.62 93 LEU A N 1
ATOM 697 C CA . LEU A 1 93 ? 0.893 3.655 6.167 1.00 97.62 93 LEU A CA 1
ATOM 698 C C . LEU A 1 93 ? 2.016 4.172 5.263 1.00 97.62 93 LEU A C 1
ATOM 700 O O . LEU A 1 93 ? 3.043 3.517 5.159 1.00 97.62 93 LEU A O 1
ATOM 704 N N . VAL A 1 94 ? 1.875 5.347 4.652 1.00 96.88 94 VAL A N 1
ATOM 705 C CA . VAL A 1 94 ? 2.948 5.974 3.867 1.00 96.88 94 VAL A CA 1
ATOM 706 C C . VAL A 1 94 ? 4.187 6.201 4.729 1.00 96.88 94 VAL A C 1
ATOM 708 O O . VAL A 1 94 ? 5.281 5.792 4.338 1.00 96.88 94 VAL A O 1
ATOM 711 N N . ASP A 1 95 ? 4.030 6.826 5.895 1.00 95.81 95 ASP A N 1
ATOM 712 C CA . ASP A 1 95 ? 5.158 7.204 6.749 1.00 95.81 95 ASP A CA 1
ATOM 713 C C . ASP A 1 95 ? 5.901 5.966 7.274 1.00 95.81 95 ASP A C 1
ATOM 715 O O . ASP A 1 95 ? 7.131 5.884 7.192 1.00 95.81 95 ASP A O 1
ATOM 719 N N . TYR A 1 96 ? 5.166 4.949 7.735 1.00 96.44 96 TYR A N 1
ATOM 720 C CA . TYR A 1 96 ? 5.762 3.669 8.119 1.00 96.44 96 TYR A CA 1
ATOM 721 C C . TYR A 1 96 ? 6.301 2.894 6.920 1.00 96.44 96 TYR A C 1
ATOM 723 O O . TYR A 1 96 ? 7.319 2.222 7.040 1.00 96.44 96 TYR A O 1
ATOM 731 N N . GLY A 1 97 ? 5.676 3.018 5.754 1.00 95.06 97 GLY A N 1
ATOM 732 C CA . GLY A 1 97 ? 6.131 2.404 4.517 1.00 95.06 97 GLY A CA 1
ATOM 733 C C . GLY A 1 97 ? 7.519 2.852 4.109 1.00 95.06 97 GLY A C 1
ATOM 734 O O . GLY A 1 97 ? 8.375 2.028 3.800 1.00 95.06 97 GLY A O 1
ATOM 735 N N . LYS A 1 98 ? 7.749 4.161 4.184 1.00 94.06 98 LYS A N 1
ATOM 736 C CA . LYS A 1 98 ? 9.058 4.769 3.950 1.00 94.06 98 LYS A CA 1
ATOM 737 C C . LYS A 1 98 ? 10.087 4.323 4.983 1.00 94.06 98 LYS A C 1
ATOM 739 O O . LYS A 1 98 ? 11.235 4.104 4.636 1.00 94.06 98 LYS A O 1
ATOM 744 N N . ARG A 1 99 ? 9.679 4.188 6.248 1.00 93.50 99 ARG A N 1
ATOM 745 C CA . ARG A 1 99 ? 10.593 3.917 7.368 1.00 93.50 99 ARG A CA 1
ATOM 746 C C . ARG A 1 99 ? 10.935 2.439 7.579 1.00 93.50 99 ARG A C 1
ATOM 748 O O . ARG A 1 99 ? 11.997 2.143 8.109 1.00 93.50 99 ARG A O 1
ATOM 755 N N . ILE A 1 100 ? 10.010 1.533 7.269 1.00 91.94 100 ILE A N 1
ATOM 756 C CA . ILE A 1 100 ? 10.135 0.090 7.538 1.00 91.94 100 ILE A CA 1
ATOM 757 C C . ILE A 1 100 ? 10.504 -0.679 6.272 1.00 91.94 100 ILE A C 1
ATOM 759 O O . ILE A 1 100 ? 11.264 -1.640 6.344 1.00 91.94 100 ILE A O 1
ATOM 763 N N . PHE A 1 101 ? 9.932 -0.290 5.131 1.00 91.81 101 PHE A N 1
ATOM 764 C CA . PHE A 1 101 ? 10.079 -1.014 3.866 1.00 91.81 101 PHE A CA 1
ATOM 765 C C . PHE A 1 101 ? 10.890 -0.239 2.823 1.00 91.81 101 PHE A C 1
ATOM 767 O O . PHE A 1 101 ? 10.993 -0.701 1.687 1.00 91.81 101 PHE A O 1
ATOM 774 N N . ASP A 1 102 ? 11.429 0.927 3.196 1.00 91.88 102 ASP A N 1
ATOM 775 C CA . ASP A 1 102 ? 12.219 1.811 2.334 1.00 91.88 102 ASP A CA 1
ATOM 776 C C . ASP A 1 102 ? 11.499 2.194 1.029 1.00 91.88 102 ASP A C 1
ATOM 778 O O . ASP A 1 102 ? 12.114 2.375 -0.024 1.00 91.88 102 ASP A O 1
ATOM 782 N N . PHE A 1 103 ? 10.168 2.314 1.080 1.00 91.94 103 PHE A N 1
ATOM 783 C CA . PHE A 1 103 ? 9.400 2.738 -0.085 1.00 91.94 103 PHE A CA 1
ATOM 784 C C . PHE A 1 103 ? 9.706 4.191 -0.460 1.00 91.94 103 PHE A C 1
ATOM 786 O O . PHE A 1 103 ? 9.795 5.068 0.397 1.00 91.94 103 PHE A O 1
ATOM 793 N N . PHE A 1 104 ? 9.762 4.482 -1.757 1.00 91.25 104 PHE A N 1
ATOM 794 C CA . PHE A 1 104 ? 9.844 5.842 -2.291 1.00 91.25 104 PHE A CA 1
ATOM 795 C C . PHE A 1 104 ? 8.528 6.246 -2.975 1.00 91.25 104 PHE A C 1
ATOM 797 O O . PHE A 1 104 ? 7.754 5.401 -3.422 1.00 91.25 104 PHE A O 1
ATOM 804 N N . THR A 1 105 ? 8.254 7.555 -3.059 1.00 89.88 105 THR A N 1
ATOM 805 C CA . THR A 1 105 ? 6.961 8.127 -3.501 1.00 89.88 105 THR A CA 1
ATOM 806 C C . THR A 1 105 ? 6.319 7.435 -4.726 1.00 89.88 105 THR A C 1
ATOM 808 O O . THR A 1 105 ? 5.150 7.060 -4.641 1.00 89.88 105 THR A O 1
ATOM 811 N N . PRO A 1 106 ? 7.024 7.214 -5.854 1.00 91.06 106 PRO A N 1
ATOM 812 C CA . PRO A 1 106 ? 6.485 6.526 -7.025 1.00 91.06 106 PRO A CA 1
ATOM 813 C C . PRO A 1 106 ? 5.909 5.132 -6.768 1.00 91.06 106 PRO A C 1
ATOM 815 O O . PRO A 1 106 ? 5.058 4.701 -7.536 1.00 91.06 106 PRO A O 1
ATOM 818 N N . GLN A 1 107 ? 6.359 4.400 -5.747 1.00 93.81 107 GLN A N 1
ATOM 819 C CA . GLN A 1 107 ? 5.875 3.041 -5.474 1.00 93.81 107 GLN A CA 1
ATOM 820 C C . GLN A 1 107 ? 4.471 3.020 -4.868 1.00 93.81 107 GLN A C 1
ATOM 822 O O . GLN A 1 107 ? 3.767 2.017 -5.001 1.00 93.81 107 GLN A O 1
ATOM 827 N N . PHE A 1 108 ? 4.040 4.123 -4.263 1.00 93.62 108 PHE A N 1
ATOM 828 C CA . PHE A 1 108 ? 2.688 4.266 -3.747 1.00 93.62 108 PHE A CA 1
ATOM 829 C C . PHE A 1 108 ? 1.666 4.398 -4.887 1.00 93.62 108 PHE A C 1
ATOM 831 O O . PHE A 1 108 ? 1.942 4.975 -5.948 1.00 93.62 108 PHE A O 1
ATOM 838 N N . ASP A 1 109 ? 0.470 3.846 -4.677 1.00 94.06 109 ASP A N 1
ATOM 839 C CA . ASP A 1 109 ? -0.638 3.995 -5.612 1.00 94.06 109 ASP A CA 1
ATOM 840 C C . ASP A 1 109 ? -1.183 5.419 -5.524 1.00 94.06 109 ASP A C 1
ATOM 842 O O . ASP A 1 109 ? -1.885 5.812 -4.591 1.00 94.06 109 ASP A O 1
ATOM 846 N N . VAL A 1 110 ? -0.857 6.206 -6.541 1.00 91.31 110 VAL A N 1
ATOM 847 C CA . VAL A 1 110 ? -1.257 7.607 -6.625 1.00 91.31 110 VAL A CA 1
ATOM 848 C C . VAL A 1 110 ? -2.777 7.792 -6.684 1.00 91.31 110 VAL A C 1
ATOM 850 O O . VAL A 1 110 ? -3.266 8.845 -6.306 1.00 91.31 110 VAL A O 1
ATOM 853 N N . SER A 1 111 ? -3.555 6.777 -7.074 1.00 91.50 111 SER A N 1
ATOM 854 C CA . SER A 1 111 ? -5.029 6.831 -7.030 1.00 91.50 111 SER A CA 1
ATOM 855 C C . SER A 1 111 ? -5.528 6.856 -5.601 1.00 91.50 111 SER A C 1
ATOM 857 O O . SER A 1 111 ? -6.431 7.623 -5.287 1.00 91.50 111 SER A O 1
ATOM 859 N N . VAL A 1 112 ? -4.903 6.058 -4.736 1.00 94.25 112 VAL A N 1
ATOM 860 C CA . VAL A 1 112 ? -5.214 6.024 -3.308 1.00 94.25 112 VAL A CA 1
ATOM 861 C C . VAL A 1 112 ? -4.793 7.342 -2.662 1.00 94.25 112 VAL A C 1
ATOM 863 O O . VAL A 1 112 ? -5.593 7.964 -1.971 1.00 94.25 112 VAL A O 1
ATOM 866 N N . VAL A 1 113 ? -3.578 7.819 -2.958 1.00 93.31 113 VAL A N 1
ATOM 867 C CA . VAL A 1 113 ? -3.053 9.111 -2.469 1.00 93.31 113 VAL A CA 1
ATOM 868 C C . VAL A 1 113 ? -3.960 10.282 -2.871 1.00 93.31 113 VAL A C 1
ATOM 870 O O . VAL A 1 113 ? -4.265 11.135 -2.036 1.00 93.31 113 VAL A O 1
ATOM 873 N N . GLU A 1 114 ? -4.408 10.328 -4.130 1.00 92.56 114 GLU A N 1
ATOM 874 C CA . GLU A 1 114 ? -5.356 11.333 -4.626 1.00 92.56 114 GLU A CA 1
ATOM 875 C C . GLU A 1 114 ? -6.708 11.230 -3.915 1.00 92.56 114 GLU A C 1
ATOM 877 O O . GLU A 1 114 ? -7.217 12.244 -3.437 1.00 92.56 114 GLU A O 1
ATOM 882 N N . ALA A 1 115 ? -7.266 10.019 -3.805 1.00 93.88 115 ALA A N 1
ATOM 883 C CA . ALA A 1 115 ? -8.584 9.782 -3.218 1.00 93.88 115 ALA A CA 1
ATOM 884 C C . ALA A 1 115 ? -8.668 10.216 -1.749 1.00 93.88 115 ALA A C 1
ATOM 886 O O . ALA A 1 115 ? -9.686 10.760 -1.328 1.00 93.88 115 ALA A O 1
ATOM 887 N N . VAL A 1 116 ? -7.594 10.030 -0.977 1.00 94.44 116 VAL A N 1
ATOM 888 C CA . VAL A 1 116 ? -7.550 10.432 0.438 1.00 94.44 116 VAL A CA 1
ATOM 889 C C . VAL A 1 116 ? -7.010 11.852 0.667 1.00 94.44 116 VAL A C 1
ATOM 891 O O . VAL A 1 116 ? -6.812 12.270 1.809 1.00 94.44 116 VAL A O 1
ATOM 894 N N . GLY A 1 117 ? -6.764 12.613 -0.405 1.00 93.62 117 GLY A N 1
ATOM 895 C CA . GLY A 1 117 ? -6.368 14.020 -0.324 1.00 93.62 117 GLY A CA 1
ATOM 896 C C . GLY A 1 117 ? -4.936 14.256 0.168 1.00 93.62 117 GLY A C 1
ATOM 897 O O . GLY A 1 117 ? -4.668 15.273 0.810 1.00 93.62 117 GLY A O 1
ATOM 898 N N . LEU A 1 118 ? -4.005 13.341 -0.119 1.00 94.31 118 LEU A N 1
ATOM 899 C CA . LEU A 1 118 ? -2.597 13.456 0.289 1.00 94.31 118 LEU A CA 1
ATOM 900 C C . LEU A 1 118 ? -1.698 14.167 -0.734 1.00 94.31 118 LEU A C 1
ATOM 902 O O . LEU A 1 118 ? -0.532 14.415 -0.440 1.00 94.31 118 LEU A O 1
ATOM 906 N N . CYS A 1 119 ? -2.226 14.586 -1.888 1.00 92.75 119 CYS A N 1
ATOM 907 C CA . CYS A 1 119 ? -1.454 15.329 -2.896 1.00 92.75 119 CYS A CA 1
ATOM 908 C C . CYS A 1 119 ? -0.924 16.692 -2.425 1.00 92.75 119 CYS A C 1
ATOM 910 O O . CYS A 1 119 ? -0.043 17.243 -3.068 1.00 92.75 119 CYS A O 1
ATOM 912 N N . GLY A 1 120 ? -1.445 17.246 -1.325 1.00 91.06 120 GLY A N 1
ATOM 913 C CA . GLY A 1 120 ? -0.894 18.463 -0.720 1.00 91.06 120 GLY A CA 1
ATOM 914 C C . GLY A 1 120 ? 0.389 18.231 0.086 1.00 91.06 120 GLY A C 1
ATOM 915 O O . GLY A 1 120 ? 1.011 19.197 0.518 1.00 91.06 120 GLY A O 1
ATOM 916 N N . ARG A 1 121 ? 0.787 16.973 0.330 1.00 91.44 121 ARG A N 1
ATOM 917 C CA . ARG A 1 121 ? 2.046 16.687 1.020 1.00 91.44 121 ARG A CA 1
ATOM 918 C C . ARG A 1 121 ? 3.238 16.949 0.085 1.00 91.44 121 ARG A C 1
ATOM 920 O O . ARG A 1 121 ? 3.173 16.551 -1.081 1.00 91.44 121 ARG A O 1
ATOM 927 N N . PRO A 1 122 ? 4.349 17.531 0.581 1.00 89.62 122 PRO A N 1
ATOM 928 C CA . PRO A 1 122 ? 5.515 17.855 -0.249 1.00 89.62 122 PRO A CA 1
ATOM 929 C C . PRO A 1 122 ? 6.088 16.657 -1.010 1.00 89.62 122 PRO A C 1
ATOM 931 O O . PRO A 1 122 ? 6.547 16.786 -2.137 1.00 89.62 122 PRO A O 1
ATOM 934 N N . ASP A 1 123 ? 6.024 15.468 -0.415 1.00 89.19 123 ASP A N 1
ATOM 935 C CA . ASP A 1 123 ? 6.533 14.236 -1.003 1.00 89.19 123 ASP A CA 1
ATOM 936 C C . ASP A 1 123 ? 5.646 13.653 -2.110 1.00 89.19 123 ASP A C 1
ATOM 938 O O . ASP A 1 123 ? 6.117 12.762 -2.814 1.00 89.19 123 ASP A O 1
ATOM 942 N N . PHE A 1 124 ? 4.408 14.130 -2.279 1.00 91.56 124 PHE A N 1
ATOM 943 C CA . PHE A 1 124 ? 3.466 13.685 -3.315 1.00 91.56 124 PHE A CA 1
ATOM 944 C C . PHE A 1 124 ? 3.041 14.778 -4.295 1.00 91.56 124 PHE A C 1
ATOM 946 O O . PHE A 1 124 ? 2.523 14.423 -5.354 1.00 91.56 124 PHE A O 1
ATOM 953 N N . ALA A 1 125 ? 3.264 16.058 -3.981 1.00 90.38 125 ALA A N 1
ATOM 954 C CA . ALA A 1 125 ? 2.821 17.193 -4.791 1.00 90.38 125 ALA A CA 1
ATOM 955 C C . ALA A 1 125 ? 3.216 17.036 -6.268 1.00 90.38 125 ALA A C 1
ATOM 957 O O . ALA A 1 125 ? 2.346 16.894 -7.129 1.00 90.38 125 ALA A O 1
ATOM 958 N N . ASP A 1 126 ? 4.514 16.905 -6.547 1.00 88.31 126 ASP A N 1
ATOM 959 C CA . ASP A 1 126 ? 5.018 16.743 -7.915 1.00 88.31 126 ASP A CA 1
ATOM 960 C C . ASP A 1 126 ? 4.504 15.465 -8.585 1.00 88.31 126 ASP A C 1
ATOM 962 O O . ASP A 1 126 ? 4.232 15.437 -9.785 1.00 88.31 126 ASP A O 1
ATOM 966 N N . TYR A 1 127 ? 4.363 14.376 -7.824 1.00 89.12 127 TYR A N 1
ATOM 967 C CA . TYR A 1 127 ? 3.903 13.105 -8.377 1.00 89.12 127 TYR A CA 1
ATOM 968 C C . TYR A 1 127 ? 2.432 13.169 -8.802 1.00 89.12 127 TYR A C 1
ATOM 970 O O . TYR A 1 127 ? 2.091 12.682 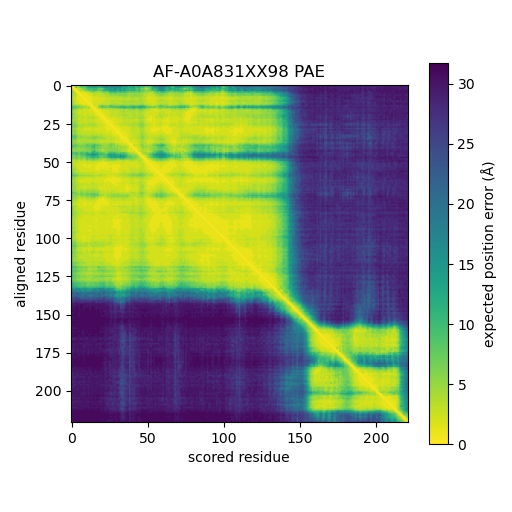-9.884 1.00 89.12 127 TYR A O 1
ATOM 978 N N . CYS A 1 128 ? 1.580 13.806 -7.996 1.00 90.12 128 CYS A N 1
ATOM 979 C CA . CYS A 1 128 ? 0.187 14.055 -8.347 1.00 90.12 128 CYS A CA 1
ATOM 980 C C . CYS A 1 128 ? 0.067 15.023 -9.532 1.00 90.12 128 CYS A C 1
ATOM 982 O O . CYS A 1 128 ? -0.706 14.755 -10.450 1.00 90.12 128 CYS A O 1
ATOM 984 N N . GLU A 1 129 ? 0.849 16.107 -9.561 1.00 89.75 129 GLU A N 1
ATOM 985 C CA . GLU A 1 129 ? 0.830 17.071 -10.670 1.00 89.75 129 GLU A CA 1
ATOM 986 C C . GLU A 1 129 ? 1.228 16.426 -12.002 1.00 89.75 129 GLU A C 1
ATOM 988 O O . GLU A 1 129 ? 0.489 16.529 -12.985 1.00 89.75 129 GLU A O 1
ATOM 993 N N . ARG A 1 130 ? 2.321 15.649 -12.031 1.00 86.06 130 ARG A N 1
ATOM 994 C CA . ARG A 1 130 ? 2.709 14.890 -13.235 1.00 86.06 130 ARG A CA 1
ATOM 995 C C . ARG A 1 130 ? 1.596 13.955 -13.699 1.00 86.06 130 ARG A C 1
ATOM 997 O O . ARG A 1 130 ? 1.262 13.925 -14.881 1.00 86.06 130 ARG A O 1
ATOM 1004 N N . ARG A 1 131 ? 0.965 13.223 -12.774 1.00 83.81 131 ARG A N 1
ATOM 1005 C CA . ARG A 1 131 ? -0.133 12.311 -13.123 1.00 83.81 131 ARG A CA 1
ATOM 1006 C C . ARG A 1 131 ? -1.333 13.053 -13.717 1.00 83.81 131 ARG A C 1
ATOM 1008 O O . ARG A 1 131 ? -1.944 12.562 -14.668 1.00 83.81 131 ARG A O 1
ATOM 1015 N N . ARG A 1 132 ? -1.689 14.217 -13.167 1.00 84.12 132 ARG A N 1
ATOM 1016 C CA . ARG A 1 132 ? -2.779 15.058 -13.687 1.00 84.12 132 ARG A CA 1
ATOM 1017 C C . ARG A 1 132 ? -2.466 15.558 -15.092 1.00 84.12 132 ARG A C 1
ATOM 1019 O O . ARG A 1 132 ? -3.345 15.475 -15.947 1.00 84.12 132 ARG A O 1
ATOM 1026 N N . ALA A 1 133 ? -1.227 15.976 -15.346 1.00 80.75 133 ALA A N 1
ATOM 1027 C CA . ALA A 1 133 ? -0.763 16.393 -16.669 1.00 80.75 133 ALA A CA 1
ATOM 1028 C C . ALA A 1 133 ? -0.769 15.244 -17.699 1.00 80.75 133 ALA A C 1
ATOM 1030 O O . ALA A 1 133 ? -1.064 15.462 -18.871 1.00 80.75 133 ALA A O 1
ATOM 1031 N N . GLU A 1 134 ? -0.518 14.004 -17.270 1.00 76.81 134 GLU A N 1
ATOM 1032 C CA . GLU A 1 134 ? -0.567 12.810 -18.129 1.00 76.81 134 GLU A CA 1
ATOM 1033 C C . GLU A 1 134 ? -1.991 12.277 -18.385 1.00 76.81 134 GLU A C 1
ATOM 1035 O O . GLU A 1 134 ? -2.210 11.500 -19.318 1.00 76.81 134 GLU A O 1
AT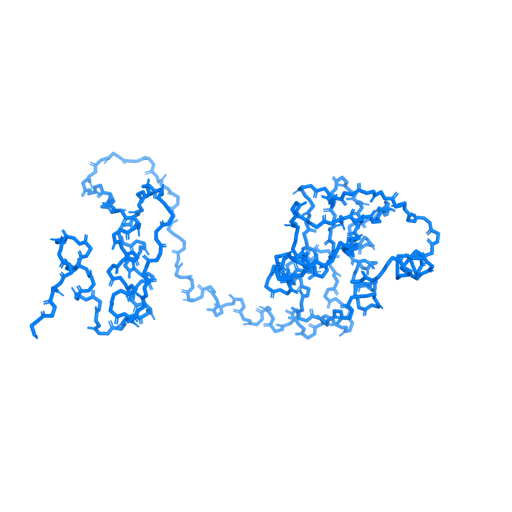OM 1040 N N . ARG A 1 135 ? -2.988 12.656 -17.572 1.00 70.75 135 ARG A N 1
ATOM 1041 C CA . ARG A 1 135 ? -4.362 12.126 -17.669 1.00 70.75 135 ARG A CA 1
ATOM 1042 C C . ARG A 1 135 ? -5.042 12.427 -19.024 1.00 70.75 135 ARG A C 1
ATOM 1044 O O . ARG A 1 135 ? -5.681 11.510 -19.547 1.00 70.75 135 ARG A O 1
ATOM 1051 N N . PRO A 1 136 ? -4.914 13.627 -19.627 1.00 60.91 136 PRO A N 1
ATOM 1052 C CA . PRO A 1 136 ? -5.412 13.903 -20.976 1.00 60.91 136 PRO A CA 1
ATOM 1053 C C . PRO A 1 136 ? -4.708 13.061 -22.046 1.00 60.91 136 PRO A C 1
ATOM 1055 O O . PRO A 1 136 ? -5.375 12.527 -22.925 1.00 60.91 136 PRO A O 1
ATOM 1058 N N . LEU A 1 137 ? -3.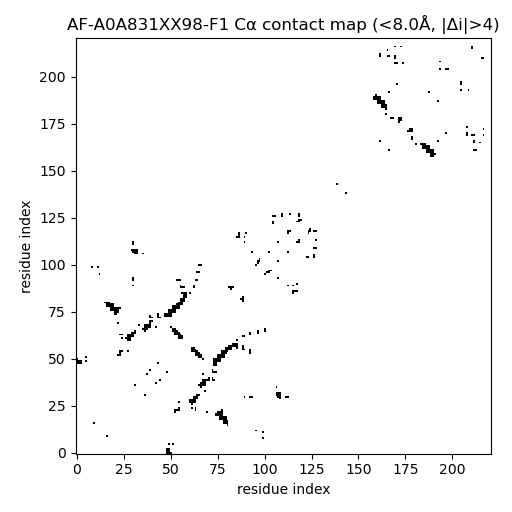389 12.863 -21.932 1.00 60.62 137 LEU A N 1
ATOM 1059 C CA . LEU A 1 137 ? -2.607 12.049 -22.873 1.00 60.62 137 LEU A CA 1
ATOM 1060 C C . LEU A 1 137 ? -3.036 10.579 -22.834 1.00 60.62 137 LEU A C 1
ATOM 1062 O O . LEU A 1 137 ? -3.215 9.962 -23.882 1.00 60.62 137 LEU A O 1
ATOM 1066 N N . ARG A 1 138 ? -3.288 10.039 -21.633 1.00 57.72 138 ARG A N 1
ATOM 1067 C CA . ARG A 1 138 ? -3.830 8.683 -21.452 1.00 57.72 138 ARG A CA 1
ATOM 1068 C C . ARG A 1 138 ? -5.262 8.539 -21.959 1.00 57.72 138 ARG A C 1
ATOM 1070 O O . ARG A 1 138 ? -5.594 7.488 -22.481 1.00 57.72 138 ARG A O 1
ATOM 1077 N N . ARG A 1 139 ? -6.108 9.567 -21.828 1.00 55.69 139 ARG A N 1
ATOM 1078 C CA . ARG A 1 139 ? -7.464 9.580 -22.415 1.00 55.69 139 ARG A CA 1
ATOM 1079 C C . ARG A 1 139 ? -7.466 9.770 -23.932 1.00 55.69 139 ARG A C 1
ATOM 1081 O O . ARG A 1 139 ? -8.434 9.396 -24.567 1.00 55.69 139 ARG A O 1
ATOM 1088 N N . ALA A 1 140 ? -6.421 10.357 -24.506 1.00 52.31 140 ALA A N 1
ATOM 1089 C CA . ALA A 1 140 ? -6.271 10.455 -25.955 1.00 52.31 140 ALA A CA 1
ATOM 1090 C C . ALA A 1 140 ? -5.759 9.139 -26.570 1.00 52.31 140 ALA A C 1
ATOM 1092 O O . ALA A 1 140 ? -6.102 8.816 -27.701 1.00 52.31 140 ALA A O 1
ATOM 1093 N N . THR A 1 141 ? -4.966 8.363 -25.820 1.00 50.69 141 THR A N 1
ATOM 1094 C CA . THR A 1 141 ? -4.484 7.029 -26.234 1.00 50.69 141 THR A CA 1
ATOM 1095 C C . THR A 1 141 ? -5.451 5.899 -25.881 1.00 50.69 141 THR A C 1
ATOM 1097 O O . THR A 1 141 ? -5.540 4.922 -26.618 1.00 50.69 141 THR A O 1
ATOM 1100 N N . ALA A 1 142 ? -6.214 6.027 -24.795 1.00 53.75 142 ALA A N 1
ATOM 1101 C CA . ALA A 1 142 ? -7.398 5.216 -24.547 1.00 53.75 142 ALA A CA 1
ATOM 1102 C C . ALA A 1 142 ? -8.549 5.824 -25.352 1.00 53.75 142 ALA A C 1
ATOM 1104 O O . ALA A 1 142 ? -9.228 6.718 -24.857 1.00 53.75 142 ALA A O 1
ATOM 1105 N N . GLY A 1 143 ? -8.719 5.396 -26.606 1.00 43.56 143 GLY A N 1
ATOM 1106 C CA . GLY A 1 143 ? -9.818 5.840 -27.470 1.00 43.56 143 GLY A CA 1
ATOM 1107 C C . GLY A 1 143 ? -11.192 5.808 -26.772 1.00 43.56 143 GLY A C 1
ATOM 1108 O O . GLY A 1 143 ? -11.336 5.183 -25.716 1.00 43.56 143 GLY A O 1
ATOM 1109 N N . PRO A 1 144 ? -12.208 6.496 -27.327 1.00 38.19 144 PRO A N 1
ATOM 1110 C CA . PRO A 1 144 ? -13.505 6.659 -26.677 1.00 38.19 144 PRO A CA 1
ATOM 1111 C C . PRO A 1 144 ? -14.039 5.310 -26.194 1.00 38.19 144 PRO A C 1
ATOM 1113 O O . PRO A 1 144 ? -14.108 4.350 -26.961 1.00 38.19 144 PRO A O 1
ATOM 1116 N N . ALA A 1 145 ? -14.385 5.243 -24.904 1.00 49.16 145 ALA A N 1
ATOM 1117 C CA . ALA A 1 145 ? -15.051 4.083 -24.336 1.00 49.16 145 ALA A CA 1
ATOM 1118 C C . ALA A 1 145 ? -16.283 3.780 -25.194 1.00 49.16 145 ALA A C 1
ATOM 1120 O O . ALA A 1 145 ? -17.102 4.674 -25.427 1.00 49.16 145 ALA A O 1
ATOM 1121 N N . ALA A 1 146 ? -16.373 2.545 -25.692 1.00 48.56 146 ALA A N 1
ATOM 1122 C CA . ALA A 1 146 ? -17.527 2.100 -26.453 1.00 48.56 146 ALA A CA 1
ATOM 1123 C C . ALA A 1 146 ? -18.799 2.417 -25.644 1.00 48.56 146 ALA A C 1
ATOM 1125 O O . ALA A 1 146 ? -18.825 2.142 -24.436 1.00 48.56 146 ALA A O 1
ATOM 1126 N N . PRO A 1 147 ? -19.816 3.045 -26.259 1.00 36.72 147 PRO A N 1
ATOM 1127 C CA . PRO A 1 147 ? -21.043 3.376 -25.555 1.00 36.72 147 PRO A CA 1
ATOM 1128 C C . PRO A 1 147 ? -21.662 2.100 -24.963 1.00 36.72 147 PRO A C 1
ATOM 1130 O O . PRO A 1 147 ? -21.522 1.024 -25.554 1.00 36.72 147 PRO A O 1
ATOM 1133 N N . PRO A 1 148 ? -22.328 2.193 -23.796 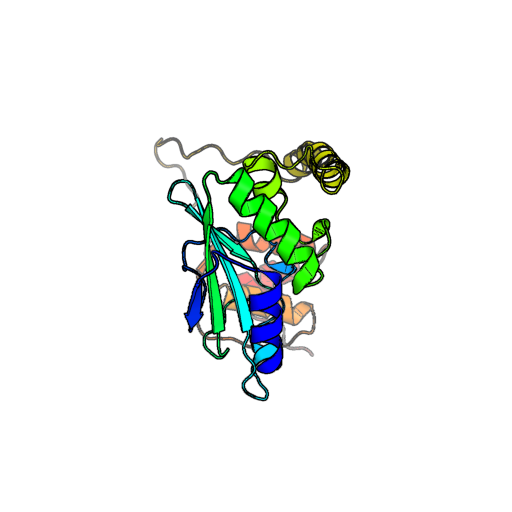1.00 34.62 148 PRO A N 1
ATOM 1134 C CA . PRO A 1 148 ? -23.033 1.053 -23.228 1.00 34.62 148 PRO A CA 1
ATOM 1135 C C . PRO A 1 148 ? -24.035 0.520 -24.262 1.00 34.62 148 PRO A C 1
ATOM 1137 O O . PRO A 1 148 ? -24.632 1.324 -24.987 1.00 34.62 148 PRO A O 1
ATOM 1140 N N . PRO A 1 149 ? -24.204 -0.810 -24.368 1.00 37.50 149 PRO A N 1
ATOM 1141 C CA . PRO A 1 149 ? -25.045 -1.399 -25.396 1.00 37.50 149 PRO A CA 1
ATOM 1142 C C . PRO A 1 149 ? -26.478 -0.899 -25.203 1.00 37.50 149 PRO A C 1
ATOM 1144 O O . PRO A 1 149 ? -27.125 -1.212 -24.207 1.00 37.50 149 PRO A O 1
ATOM 1147 N N . GLN A 1 150 ? -26.956 -0.084 -26.145 1.00 38.19 150 GLN A N 1
ATOM 1148 C CA . GLN A 1 150 ? -28.380 0.183 -26.270 1.00 38.19 150 GLN A CA 1
ATOM 1149 C C . GLN A 1 150 ? -29.031 -1.096 -26.791 1.00 38.19 150 GLN A C 1
ATOM 1151 O O . GLN A 1 150 ? -28.668 -1.595 -27.856 1.00 38.19 150 GLN A O 1
ATOM 1156 N N . GLU A 1 151 ? -29.972 -1.635 -26.019 1.00 43.81 151 GLU A N 1
ATOM 1157 C CA . GLU A 1 151 ? -30.869 -2.693 -26.468 1.00 43.81 151 GLU A CA 1
ATOM 1158 C C . GLU A 1 151 ? -31.696 -2.166 -27.649 1.00 43.81 151 GLU A C 1
ATOM 1160 O O . GLU A 1 151 ? -32.660 -1.420 -27.496 1.00 43.81 151 GLU A O 1
ATOM 1165 N N . GLY A 1 152 ? -31.265 -2.537 -28.851 1.00 33.66 152 GLY A N 1
ATOM 1166 C CA . GLY A 1 152 ? -31.948 -2.326 -30.120 1.00 33.66 152 GLY A CA 1
ATOM 1167 C C . GLY A 1 152 ? -31.654 -3.518 -31.036 1.00 33.66 152 GLY A C 1
ATOM 1168 O O . GLY A 1 152 ? -30.574 -4.106 -30.941 1.00 33.66 152 GLY A O 1
ATOM 1169 N N . PRO A 1 153 ? -32.615 -3.956 -31.864 1.00 40.16 153 PRO A N 1
ATOM 1170 C CA . PRO A 1 153 ? -32.658 -5.330 -32.339 1.00 40.16 153 PRO A CA 1
ATOM 1171 C C . PRO A 1 153 ? -31.624 -5.614 -33.436 1.00 40.16 153 PRO A C 1
ATOM 1173 O O . PRO A 1 153 ? -31.495 -4.878 -34.408 1.00 40.16 153 PRO A O 1
ATOM 1176 N N . AL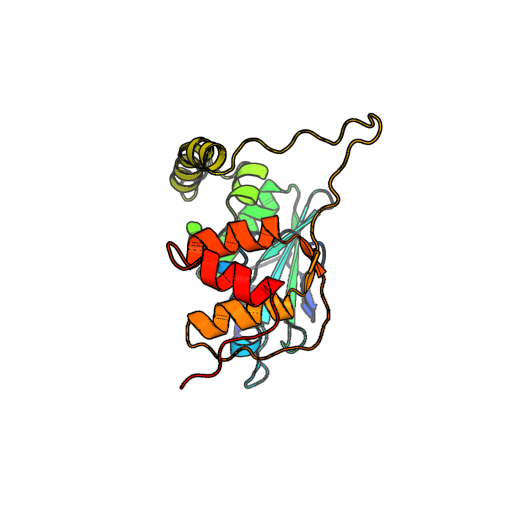A A 1 154 ? -30.921 -6.729 -33.233 1.00 49.16 154 ALA A N 1
ATOM 1177 C CA . ALA A 1 154 ? -30.244 -7.603 -34.188 1.00 49.16 154 ALA A CA 1
ATOM 1178 C C . ALA A 1 154 ? -29.934 -7.056 -35.599 1.00 49.16 154 ALA A C 1
ATOM 1180 O O . ALA A 1 154 ? -30.782 -7.070 -36.488 1.00 49.16 154 ALA A O 1
ATOM 1181 N N . SER A 1 155 ? -28.647 -6.786 -35.849 1.00 39.47 155 SER A N 1
ATOM 1182 C CA . SER A 1 155 ? -28.035 -6.993 -37.168 1.00 39.47 155 SER A CA 1
ATOM 1183 C C . SER A 1 155 ? -26.539 -7.331 -37.051 1.00 39.47 155 SER A C 1
ATOM 1185 O O . SER A 1 155 ? -25.683 -6.457 -37.020 1.00 39.47 155 SER A O 1
ATOM 1187 N N . GLY A 1 156 ? -26.255 -8.635 -36.966 1.00 44.62 156 GLY A N 1
ATOM 1188 C CA . GLY A 1 156 ? -25.197 -9.327 -37.716 1.00 44.62 156 GLY A CA 1
ATOM 1189 C C . GLY A 1 156 ? -23.722 -8.925 -37.574 1.00 44.62 156 GLY A C 1
ATOM 1190 O O . GLY A 1 156 ? -23.170 -8.360 -38.505 1.00 44.62 156 GLY A O 1
ATOM 1191 N N . SER A 1 157 ? -23.054 -9.394 -36.515 1.00 38.88 157 SER A N 1
ATOM 1192 C CA . SER A 1 157 ? -21.792 -10.166 -36.598 1.00 38.88 157 SER A CA 1
ATOM 1193 C C . SER A 1 157 ? -21.367 -10.560 -35.181 1.00 38.88 157 SER A C 1
ATOM 1195 O O . SER A 1 157 ? -20.985 -9.702 -34.387 1.00 38.88 157 SER A O 1
ATOM 1197 N N . ALA A 1 158 ? -21.478 -11.841 -34.828 1.00 46.59 158 ALA A N 1
ATOM 1198 C CA . ALA A 1 158 ? -21.041 -12.311 -33.516 1.00 46.59 158 ALA A CA 1
ATOM 1199 C C . ALA A 1 158 ? -19.519 -12.099 -33.348 1.00 46.59 158 ALA A C 1
ATOM 1201 O O . ALA A 1 158 ? -18.777 -12.329 -34.308 1.00 46.59 158 ALA A O 1
ATOM 1202 N N . PRO A 1 159 ? -19.042 -11.690 -32.156 1.00 56.81 159 PRO A N 1
ATOM 1203 C CA . PRO A 1 159 ? -17.615 -11.552 -31.885 1.00 56.81 159 PRO A CA 1
ATOM 1204 C C . PRO A 1 159 ? -16.908 -12.893 -32.098 1.00 56.81 159 PRO A C 1
ATOM 1206 O O . PRO A 1 159 ? -17.314 -13.926 -31.555 1.00 56.81 159 PRO A O 1
ATOM 1209 N N . ARG A 1 160 ? -15.860 -12.884 -32.926 1.00 73.25 160 ARG A N 1
ATOM 1210 C CA . ARG A 1 160 ? -15.101 -14.085 -33.279 1.00 73.25 160 ARG A CA 1
ATOM 1211 C C . ARG A 1 160 ? -14.269 -14.510 -32.073 1.00 73.25 160 ARG A C 1
ATOM 1213 O O . ARG A 1 160 ? -13.350 -13.800 -31.678 1.00 73.25 160 ARG A O 1
ATOM 1220 N N . ARG A 1 161 ? -14.586 -15.663 -31.484 1.00 79.19 161 ARG A N 1
ATOM 1221 C CA . ARG A 1 161 ? -13.825 -16.225 -30.360 1.00 79.19 161 ARG A CA 1
ATOM 1222 C C . ARG A 1 161 ? -12.705 -17.133 -30.852 1.00 79.19 161 ARG A C 1
ATOM 1224 O O . ARG A 1 161 ? -12.885 -17.872 -31.817 1.00 79.19 161 ARG A O 1
ATOM 1231 N N . VAL A 1 162 ? -11.558 -17.076 -30.183 1.00 79.81 162 VAL A N 1
ATOM 1232 C CA . VAL A 1 162 ? -10.401 -17.948 -30.429 1.00 79.81 162 VAL A CA 1
ATOM 1233 C C . VAL A 1 162 ? -9.846 -18.489 -29.118 1.00 79.81 162 VAL A C 1
ATOM 1235 O O . VAL A 1 162 ? -9.986 -17.863 -28.066 1.00 79.81 162 VAL A O 1
ATOM 1238 N N . GLY A 1 163 ? -9.191 -19.648 -29.180 1.00 81.44 163 GLY A N 1
ATOM 1239 C CA . GLY A 1 163 ? -8.461 -20.199 -28.042 1.00 81.44 163 GLY A CA 1
ATOM 1240 C C . GLY A 1 163 ? -7.263 -19.319 -27.692 1.00 81.44 163 GLY A C 1
ATOM 1241 O O . GLY A 1 163 ? -6.382 -19.085 -28.525 1.00 81.44 163 GLY A O 1
ATOM 1242 N N . LEU A 1 164 ? -7.217 -18.833 -26.452 1.00 78.69 164 LEU A N 1
ATOM 1243 C CA . LEU A 1 164 ? -6.114 -18.025 -25.934 1.00 78.69 164 LEU A CA 1
ATOM 1244 C C . LEU A 1 164 ? -4.784 -18.789 -25.998 1.00 78.69 164 LEU A C 1
ATOM 1246 O O . LEU A 1 164 ? -3.740 -18.200 -26.266 1.00 78.69 164 LEU A O 1
ATOM 1250 N N . ASP A 1 165 ? -4.818 -20.106 -25.803 1.00 78.88 165 ASP A N 1
ATOM 1251 C CA . ASP A 1 165 ? -3.646 -20.974 -25.899 1.00 78.88 165 ASP A CA 1
ATOM 1252 C C . ASP A 1 165 ? -3.074 -21.005 -27.325 1.00 78.88 165 ASP A C 1
ATOM 1254 O O . ASP A 1 165 ? -1.860 -20.911 -27.505 1.00 78.88 165 ASP A O 1
ATOM 1258 N N . ALA A 1 166 ? -3.936 -21.076 -28.342 1.00 76.69 166 ALA A N 1
ATOM 1259 C CA . ALA A 1 166 ? -3.532 -21.042 -29.741 1.00 76.69 166 ALA A CA 1
ATOM 1260 C C . ALA A 1 166 ? -2.957 -19.667 -30.116 1.00 76.69 166 ALA A C 1
ATOM 1262 O O . ALA A 1 166 ? -1.897 -19.590 -30.741 1.00 76.69 166 ALA A O 1
ATOM 1263 N N . ALA A 1 167 ? -3.601 -18.588 -29.660 1.00 80.12 167 ALA A N 1
ATOM 1264 C CA . ALA A 1 167 ? -3.147 -17.216 -29.865 1.00 80.12 167 ALA A CA 1
ATOM 1265 C C . ALA A 1 167 ? -1.748 -16.957 -29.277 1.00 80.12 167 ALA A C 1
ATOM 1267 O O . ALA A 1 167 ? -0.871 -16.401 -29.949 1.00 80.12 167 ALA A O 1
ATOM 1268 N N . LEU A 1 168 ? -1.516 -17.422 -28.046 1.00 79.44 168 LEU A N 1
ATOM 1269 C CA . LEU A 1 168 ? -0.231 -17.307 -27.359 1.00 79.44 168 LEU A CA 1
ATOM 1270 C C . LEU A 1 168 ? 0.841 -18.196 -27.991 1.00 79.44 168 LEU A C 1
ATOM 1272 O O . LEU A 1 168 ? 1.964 -17.739 -28.185 1.00 79.44 168 LEU A O 1
ATOM 1276 N N . ARG A 1 169 ? 0.510 -19.434 -28.376 1.00 80.88 169 ARG A N 1
ATOM 1277 C CA . ARG A 1 169 ? 1.454 -20.347 -29.042 1.00 80.88 169 ARG A CA 1
ATOM 1278 C C . ARG A 1 169 ? 1.965 -19.767 -30.361 1.00 80.88 169 ARG A C 1
ATOM 1280 O O . ARG A 1 169 ? 3.167 -19.792 -30.613 1.00 80.88 169 ARG A O 1
ATOM 1287 N N . CYS A 1 170 ? 1.072 -19.200 -31.170 1.00 77.94 170 CYS A N 1
ATOM 1288 C CA . CYS A 1 170 ? 1.432 -18.528 -32.418 1.00 77.94 170 CYS A CA 1
ATOM 1289 C C . CYS A 1 170 ? 2.294 -17.284 -32.185 1.00 77.94 170 CYS A C 1
ATOM 1291 O O . CYS A 1 170 ? 3.253 -17.048 -32.918 1.00 77.94 170 CYS A O 1
ATOM 1293 N N . LEU A 1 171 ? 1.984 -16.499 -31.151 1.00 80.31 171 LEU A N 1
ATOM 1294 C CA . LEU A 1 171 ? 2.767 -15.313 -30.815 1.00 80.31 171 LEU A CA 1
ATOM 1295 C C . LEU A 1 171 ? 4.180 -15.683 -30.354 1.00 80.31 171 LEU A C 1
ATOM 1297 O O . LEU A 1 171 ? 5.161 -15.177 -30.893 1.00 80.31 171 LEU A O 1
ATOM 1301 N N . PHE A 1 172 ? 4.283 -16.581 -29.374 1.00 79.44 172 PHE A N 1
ATOM 1302 C CA . PHE A 1 172 ? 5.562 -17.001 -28.810 1.00 79.44 172 PHE A CA 1
ATOM 1303 C C . PHE A 1 172 ? 6.435 -17.712 -29.845 1.00 79.44 172 PHE A C 1
ATOM 1305 O O . PHE A 1 172 ? 7.629 -17.427 -29.913 1.00 79.44 172 PHE A O 1
ATOM 1312 N N . GLY A 1 173 ? 5.839 -18.513 -30.737 1.00 75.38 173 GLY A N 1
ATOM 1313 C CA . GLY A 1 173 ? 6.551 -19.118 -31.863 1.00 75.38 173 GLY A CA 1
ATOM 1314 C C . GLY A 1 173 ? 7.238 -18.092 -32.773 1.00 75.38 173 GLY A C 1
ATOM 1315 O O . GLY A 1 173 ? 8.386 -18.291 -33.162 1.00 75.38 173 GLY A O 1
ATOM 1316 N N . MET A 1 174 ? 6.601 -16.951 -33.057 1.00 71.75 174 MET A N 1
ATOM 1317 C CA . MET A 1 174 ? 7.209 -15.891 -33.884 1.00 71.75 174 MET A CA 1
ATOM 1318 C C . MET A 1 174 ? 8.193 -14.987 -33.140 1.00 71.75 174 MET A C 1
ATOM 1320 O O . MET A 1 174 ? 8.963 -14.250 -33.768 1.00 71.75 174 MET A O 1
ATOM 1324 N N . LEU A 1 175 ? 8.160 -15.024 -31.810 1.00 71.44 175 LEU A N 1
ATOM 1325 C CA . LEU A 1 175 ? 9.121 -14.352 -30.940 1.00 71.44 175 LEU A CA 1
ATOM 1326 C C . LEU A 1 175 ? 10.291 -15.271 -30.542 1.00 71.44 175 LEU A C 1
ATOM 1328 O O . LEU A 1 175 ? 11.207 -14.809 -29.871 1.00 71.44 175 LEU A O 1
ATOM 1332 N N . GLY A 1 176 ? 10.288 -16.541 -30.970 1.00 69.25 176 GLY A N 1
ATOM 1333 C CA . GLY A 1 176 ? 11.331 -17.519 -30.643 1.00 69.25 176 GLY A CA 1
ATOM 1334 C C . GLY A 1 176 ? 11.316 -17.980 -29.182 1.00 69.25 176 GLY A C 1
ATOM 1335 O O . GLY A 1 176 ? 12.350 -18.384 -28.661 1.00 69.25 176 GLY A O 1
ATOM 1336 N N . LEU A 1 177 ? 10.163 -17.889 -28.516 1.00 69.56 177 LEU A N 1
ATOM 1337 C CA . LEU A 1 177 ? 9.971 -18.241 -27.110 1.00 69.56 177 LEU A CA 1
ATOM 1338 C C . LEU A 1 177 ? 9.199 -19.564 -26.996 1.00 69.56 177 LEU A C 1
ATOM 1340 O O . LEU A 1 177 ? 8.250 -19.800 -27.746 1.00 69.56 177 LEU A O 1
ATOM 1344 N N . GLU A 1 178 ? 9.571 -20.421 -26.043 1.00 59.69 178 GLU A N 1
ATOM 1345 C CA . GLU A 1 178 ? 8.825 -21.656 -25.782 1.00 59.69 178 GLU A CA 1
ATOM 1346 C C . GLU A 1 178 ? 7.539 -21.361 -25.000 1.00 59.69 178 GLU A C 1
ATOM 1348 O O . GLU A 1 178 ? 7.560 -20.819 -23.893 1.00 59.69 178 GLU A O 1
ATOM 1353 N N . ALA A 1 179 ? 6.393 -21.730 -25.574 1.00 55.41 179 ALA A N 1
ATOM 1354 C CA . ALA A 1 179 ? 5.097 -21.590 -24.925 1.00 55.41 179 ALA A CA 1
ATOM 1355 C C . ALA A 1 179 ? 4.838 -22.780 -23.983 1.00 55.41 179 ALA A C 1
ATOM 1357 O O . ALA A 1 179 ? 4.348 -23.826 -24.408 1.00 55.41 179 ALA A O 1
ATOM 1358 N N . GLY A 1 180 ? 5.134 -22.621 -22.691 1.00 50.00 180 GLY A N 1
ATOM 1359 C CA . GLY A 1 180 ? 4.692 -23.554 -21.652 1.00 50.00 180 GLY A CA 1
ATOM 1360 C C . GLY A 1 180 ? 3.189 -23.403 -21.389 1.00 50.00 180 GLY A C 1
ATOM 1361 O O . GLY A 1 180 ? 2.740 -22.365 -20.907 1.00 50.00 180 GLY A O 1
ATOM 1362 N N . GLY A 1 181 ? 2.390 -24.420 -21.718 1.00 53.31 181 GLY A N 1
ATOM 1363 C CA . GLY A 1 181 ? 0.940 -24.392 -21.513 1.00 53.31 181 GLY A CA 1
ATOM 1364 C C . GLY A 1 181 ? 0.527 -24.908 -20.132 1.00 53.31 181 GLY A C 1
ATOM 1365 O O . GLY A 1 181 ? 0.614 -26.104 -19.874 1.00 53.31 181 GLY A O 1
ATOM 1366 N N . CYS A 1 182 ? -0.011 -24.041 -19.268 1.00 48.06 182 CYS A N 1
ATOM 1367 C CA . CYS A 1 182 ? -0.885 -24.480 -18.173 1.00 48.06 182 CYS A CA 1
ATOM 1368 C C . CYS A 1 182 ? -2.295 -24.676 -18.750 1.00 48.06 182 CYS A C 1
ATOM 1370 O O . CYS A 1 182 ? -2.967 -23.705 -19.088 1.00 48.06 182 CYS A O 1
ATOM 1372 N N . GLY A 1 183 ? -2.710 -25.933 -18.927 1.00 46.09 183 GLY A N 1
ATOM 1373 C CA . GLY A 1 183 ? -3.908 -26.335 -19.671 1.00 46.09 183 GLY A CA 1
ATOM 1374 C C . GLY A 1 183 ? -5.238 -25.816 -19.116 1.00 46.09 183 GLY A C 1
ATOM 1375 O O . GLY A 1 183 ? -5.957 -26.539 -18.431 1.00 46.09 183 GLY A O 1
ATOM 1376 N N . ARG A 1 184 ? -5.618 -24.587 -19.473 1.00 52.97 184 ARG A N 1
ATOM 1377 C CA . ARG A 1 184 ? -7.010 -24.129 -19.420 1.00 52.97 184 ARG A CA 1
ATOM 1378 C C . ARG A 1 184 ? -7.413 -23.580 -20.781 1.00 52.97 184 ARG A C 1
ATOM 1380 O O . ARG A 1 184 ? -6.824 -22.618 -21.265 1.00 52.97 184 ARG A O 1
ATOM 1387 N N . ALA A 1 185 ? -8.426 -24.205 -21.374 1.00 57.53 185 ALA A N 1
ATOM 1388 C CA . ALA A 1 185 ? -9.075 -23.733 -22.587 1.00 57.53 185 ALA A CA 1
ATOM 1389 C C . ALA A 1 185 ? -9.876 -22.466 -22.252 1.00 57.53 185 ALA A C 1
ATOM 1391 O O . ALA A 1 185 ? -10.993 -22.541 -21.745 1.00 57.53 185 ALA A O 1
ATOM 1392 N N . ALA A 1 186 ? -9.263 -21.302 -22.454 1.00 71.00 186 ALA A N 1
ATOM 1393 C CA . ALA A 1 186 ? -9.927 -20.012 -22.342 1.00 71.00 186 ALA A CA 1
ATOM 1394 C C . ALA A 1 186 ? -10.202 -19.478 -23.749 1.00 71.00 186 ALA A C 1
ATOM 1396 O O . ALA A 1 186 ? -9.278 -19.343 -24.550 1.00 71.00 186 ALA A O 1
ATOM 1397 N N . GLU A 1 187 ? -11.463 -19.174 -24.042 1.00 76.94 187 GLU A N 1
ATOM 1398 C CA . GLU A 1 187 ? -11.844 -18.477 -25.267 1.00 76.94 187 GLU A CA 1
ATOM 1399 C C . GLU A 1 187 ? -11.817 -16.969 -25.045 1.00 76.94 187 GLU A C 1
ATOM 1401 O O . GLU A 1 187 ? -12.348 -16.457 -24.057 1.00 76.94 187 GLU A O 1
ATOM 1406 N N . VAL A 1 188 ? -11.213 -16.256 -25.985 1.00 77.81 188 VAL A N 1
ATOM 1407 C CA . VAL A 1 188 ? -11.051 -14.803 -25.956 1.00 77.81 188 VAL A CA 1
ATOM 1408 C C . VAL A 1 188 ? -11.507 -14.201 -27.275 1.00 77.81 188 VAL A C 1
ATOM 1410 O O . VAL A 1 188 ? -11.515 -14.867 -28.311 1.00 77.81 188 VAL A O 1
ATOM 1413 N N . ASP A 1 189 ? -11.917 -12.939 -27.228 1.00 80.44 189 ASP A N 1
ATOM 1414 C CA . ASP A 1 189 ? -12.287 -12.182 -28.419 1.00 80.44 189 ASP A CA 1
ATOM 1415 C C . ASP A 1 189 ? -11.055 -11.972 -29.316 1.00 80.44 189 ASP A C 1
ATOM 1417 O O . ASP A 1 189 ? -10.026 -11.458 -28.870 1.00 80.44 189 ASP A O 1
ATOM 1421 N N . PHE A 1 190 ? -11.146 -12.405 -30.573 1.00 77.88 190 PHE A N 1
ATOM 1422 C CA . PHE A 1 190 ? -10.045 -12.347 -31.531 1.00 77.88 190 PHE A CA 1
ATOM 1423 C C . PHE A 1 190 ? -9.584 -10.917 -31.802 1.00 77.88 190 PHE A C 1
ATOM 1425 O O . PHE A 1 190 ? -8.380 -10.682 -31.860 1.00 77.88 190 PHE A O 1
ATOM 1432 N N . GLU A 1 191 ? -10.502 -9.959 -31.920 1.00 80.00 191 GLU A N 1
ATOM 1433 C CA . GLU A 1 191 ? -10.152 -8.563 -32.196 1.00 80.00 191 GLU A CA 1
ATOM 1434 C C . GLU A 1 191 ? -9.466 -7.924 -30.984 1.00 80.00 191 GLU A C 1
ATOM 1436 O O . GLU A 1 191 ? -8.505 -7.166 -31.139 1.00 80.00 191 GLU A O 1
ATOM 1441 N N . ALA A 1 192 ? -9.875 -8.298 -29.767 1.00 76.69 192 ALA A N 1
ATOM 1442 C CA . ALA A 1 192 ? -9.199 -7.861 -28.548 1.00 76.69 192 ALA A CA 1
ATOM 1443 C C . ALA A 1 192 ? -7.743 -8.356 -28.487 1.00 76.69 192 ALA A C 1
ATOM 1445 O O . ALA A 1 192 ? -6.830 -7.584 -28.180 1.00 76.69 192 ALA A O 1
ATOM 1446 N N . VAL A 1 193 ? -7.499 -9.629 -28.819 1.00 81.38 193 VAL A N 1
ATOM 1447 C CA . VAL A 1 193 ? -6.137 -10.190 -28.815 1.00 81.38 193 VAL A CA 1
ATOM 1448 C C . VAL A 1 193 ? -5.316 -9.683 -29.999 1.00 81.38 193 VAL A C 1
ATOM 1450 O O . VAL A 1 193 ? -4.125 -9.427 -29.847 1.00 81.38 193 VAL A O 1
ATOM 1453 N N . ARG A 1 194 ? -5.936 -9.480 -31.161 1.00 80.12 194 ARG A N 1
ATOM 1454 C CA . ARG A 1 194 ? -5.300 -8.905 -32.350 1.00 80.12 194 ARG A CA 1
ATOM 1455 C C . ARG A 1 194 ? -4.817 -7.481 -32.104 1.00 80.12 194 ARG A C 1
ATOM 1457 O O . ARG A 1 194 ? -3.686 -7.165 -32.456 1.00 80.12 194 ARG A O 1
ATOM 1464 N N . CYS A 1 195 ? -5.628 -6.644 -31.455 1.00 78.44 195 CYS A N 1
ATOM 1465 C CA . CYS A 1 195 ? -5.236 -5.287 -31.068 1.00 78.44 195 CYS A CA 1
ATOM 1466 C C . CYS A 1 195 ? -3.994 -5.300 -30.163 1.00 78.44 195 CYS A C 1
ATOM 1468 O O . CYS A 1 195 ? -3.042 -4.548 -30.374 1.00 78.44 195 CYS A O 1
ATOM 1470 N N . TRP A 1 196 ? -3.959 -6.225 -29.202 1.00 82.56 196 TRP A N 1
ATOM 1471 C CA . TRP A 1 196 ? -2.788 -6.435 -28.358 1.00 82.56 196 TRP A CA 1
ATOM 1472 C C . TRP A 1 196 ? -1.566 -6.940 -29.149 1.00 82.56 196 TRP A C 1
ATOM 1474 O O . TRP A 1 196 ? -0.466 -6.409 -28.993 1.00 82.56 196 TRP A O 1
ATOM 1484 N N . ALA A 1 197 ? -1.753 -7.913 -30.045 1.00 78.38 197 ALA A N 1
ATOM 1485 C CA . ALA A 1 197 ? -0.691 -8.482 -30.873 1.00 78.38 197 ALA A CA 1
ATOM 1486 C C . ALA A 1 197 ? -0.111 -7.467 -31.875 1.00 78.38 197 ALA A C 1
ATOM 1488 O O . ALA A 1 197 ? 1.096 -7.476 -32.121 1.00 78.38 197 ALA A O 1
ATOM 1489 N N . ALA A 1 198 ? -0.929 -6.551 -32.402 1.00 77.25 198 ALA A N 1
ATOM 1490 C CA . ALA A 1 198 ? -0.505 -5.488 -33.313 1.00 77.25 198 ALA A CA 1
ATOM 1491 C C . ALA A 1 198 ? 0.564 -4.580 -32.685 1.00 77.25 198 ALA A C 1
ATOM 1493 O O . ALA A 1 198 ? 1.546 -4.233 -33.342 1.00 77.25 198 ALA A O 1
ATOM 1494 N N . GLY A 1 199 ? 0.422 -4.270 -31.391 1.00 73.56 199 GLY A N 1
ATOM 1495 C CA . GLY A 1 199 ? 1.408 -3.490 -30.640 1.00 73.56 199 GLY A CA 1
ATOM 1496 C C . GLY A 1 199 ? 2.752 -4.201 -30.438 1.00 73.56 199 GLY A C 1
ATOM 1497 O O . GLY A 1 199 ? 3.754 -3.538 -30.190 1.00 73.56 199 GLY A O 1
ATOM 1498 N N . LEU A 1 200 ? 2.789 -5.532 -30.558 1.00 74.12 200 LEU A N 1
ATOM 1499 C CA . LEU A 1 200 ? 3.987 -6.351 -30.333 1.00 74.12 200 LEU A CA 1
ATOM 1500 C C . LEU A 1 200 ? 4.662 -6.813 -31.628 1.00 74.12 200 LEU A C 1
ATOM 1502 O O . LEU A 1 200 ? 5.880 -6.971 -31.668 1.00 74.12 200 LEU A O 1
ATOM 1506 N N . LEU A 1 201 ? 3.882 -7.070 -32.677 1.00 72.06 201 LEU A N 1
ATOM 1507 C CA . LEU A 1 201 ? 4.362 -7.724 -33.894 1.00 72.06 201 LEU A CA 1
ATOM 1508 C C . LEU A 1 201 ? 4.606 -6.773 -35.066 1.00 72.06 201 LEU A C 1
ATOM 1510 O O . LEU A 1 201 ? 5.275 -7.176 -36.023 1.00 72.06 201 LEU A O 1
ATOM 1514 N N . GLY A 1 202 ? 4.098 -5.538 -35.008 1.00 71.62 202 GLY A N 1
ATOM 1515 C CA . GLY A 1 202 ? 4.226 -4.572 -36.099 1.00 71.62 202 GLY A CA 1
ATOM 1516 C C . GLY A 1 202 ? 3.788 -5.178 -37.440 1.00 71.62 202 GLY A C 1
ATOM 1517 O O . GLY A 1 202 ? 2.673 -5.676 -37.564 1.00 71.62 202 GLY A O 1
ATOM 1518 N N . GLY A 1 203 ? 4.689 -5.203 -38.430 1.00 75.38 203 GLY A N 1
ATOM 1519 C CA . GLY A 1 203 ? 4.423 -5.731 -39.778 1.00 75.38 203 GLY A CA 1
ATOM 1520 C C . GLY A 1 203 ? 4.204 -7.249 -39.889 1.00 75.38 203 GLY A C 1
ATOM 1521 O O . GLY A 1 203 ? 3.869 -7.723 -40.967 1.00 75.38 203 GLY A O 1
ATOM 1522 N N . ARG A 1 204 ? 4.369 -8.022 -38.806 1.00 75.50 204 ARG A N 1
ATOM 1523 C CA . ARG A 1 204 ? 4.156 -9.489 -38.789 1.00 75.50 204 ARG A CA 1
ATOM 1524 C C . ARG A 1 204 ? 2.770 -9.901 -38.278 1.00 75.50 204 ARG A C 1
ATOM 1526 O O . ARG A 1 204 ? 2.531 -11.070 -37.981 1.00 75.50 204 ARG A O 1
ATOM 1533 N N . LEU A 1 205 ? 1.850 -8.943 -38.147 1.00 78.38 205 LEU A N 1
ATOM 1534 C CA . LEU A 1 205 ? 0.502 -9.183 -37.632 1.00 78.38 205 LEU A CA 1
ATOM 1535 C C . LEU A 1 205 ? -0.300 -10.150 -38.519 1.00 78.38 205 LEU A C 1
ATOM 1537 O O . LEU A 1 205 ? -0.925 -11.072 -38.010 1.00 78.38 205 LEU A O 1
ATOM 1541 N N . GLU A 1 206 ? -0.224 -10.010 -39.842 1.00 77.50 206 GLU A N 1
ATOM 1542 C CA . GLU A 1 206 ? -0.971 -10.871 -40.772 1.00 77.50 206 GLU A CA 1
ATOM 1543 C C . GLU A 1 206 ? -0.515 -12.341 -40.732 1.00 77.50 206 GLU A C 1
ATOM 1545 O O . GLU A 1 206 ? -1.302 -13.261 -40.966 1.00 77.50 206 GLU A O 1
ATOM 1550 N N . GLU A 1 207 ? 0.764 -12.583 -40.429 1.00 78.62 207 GLU A N 1
ATOM 1551 C CA . GLU A 1 207 ? 1.317 -13.932 -40.253 1.00 78.62 207 GLU A CA 1
ATOM 1552 C C . GLU A 1 207 ? 0.798 -14.578 -38.967 1.00 78.62 207 GLU A C 1
ATOM 1554 O O . GLU A 1 207 ? 0.452 -15.763 -38.950 1.00 78.62 207 GLU A O 1
ATOM 1559 N N . TRP A 1 208 ? 0.663 -13.776 -37.910 1.00 83.81 208 TRP A N 1
ATOM 1560 C CA . TRP A 1 208 ? 0.050 -14.196 -36.659 1.00 83.81 208 TRP A CA 1
ATOM 1561 C C . TRP A 1 208 ? -1.422 -14.543 -36.823 1.00 83.81 208 TRP A C 1
ATOM 1563 O O . TRP A 1 208 ? -1.836 -15.626 -36.418 1.00 83.81 208 TRP A O 1
ATOM 1573 N N . GLU A 1 209 ? -2.203 -13.667 -37.456 1.00 82.00 209 GLU A N 1
ATOM 1574 C CA . GLU A 1 209 ? -3.633 -13.884 -37.690 1.00 82.00 209 GLU A CA 1
ATOM 1575 C C . GLU A 1 209 ? -3.870 -15.189 -38.462 1.00 82.00 209 GLU A C 1
ATOM 1577 O O . GLU A 1 209 ? -4.718 -15.998 -38.076 1.00 82.00 209 GLU A O 1
ATOM 1582 N N . ARG A 1 210 ? -3.053 -15.459 -39.491 1.00 80.62 210 ARG A N 1
ATOM 1583 C CA . ARG A 1 210 ? -3.073 -16.734 -40.224 1.00 80.62 210 ARG A CA 1
ATOM 1584 C C . ARG A 1 210 ? -2.749 -17.935 -39.339 1.00 80.62 210 ARG A C 1
ATOM 1586 O O . ARG A 1 210 ? -3.403 -18.965 -39.477 1.00 80.62 210 ARG A O 1
ATOM 1593 N N . CYS A 1 211 ? -1.786 -17.826 -38.426 1.00 80.38 211 CYS A N 1
ATOM 1594 C CA . CYS A 1 211 ? -1.458 -18.910 -37.499 1.00 80.38 211 CYS A CA 1
ATOM 1595 C C . CYS A 1 211 ? -2.614 -19.202 -36.525 1.00 80.38 211 CYS A C 1
ATOM 1597 O O . CYS A 1 211 ? -2.990 -20.363 -36.347 1.00 80.38 211 CYS A O 1
ATOM 1599 N N . VAL A 1 212 ? -3.215 -18.157 -35.942 1.00 80.69 212 VAL A N 1
ATOM 1600 C CA . VAL A 1 212 ? -4.301 -18.279 -34.952 1.00 80.69 212 VAL A CA 1
ATOM 1601 C C . VAL A 1 212 ? -5.584 -18.820 -35.579 1.00 80.69 212 VAL A C 1
ATOM 1603 O O . VAL A 1 212 ? -6.262 -19.646 -34.973 1.00 80.69 212 VAL A O 1
ATOM 1606 N N . LEU A 1 213 ? -5.908 -18.387 -36.798 1.00 77.75 213 LEU A N 1
ATOM 1607 C CA . LEU A 1 213 ? -7.135 -18.785 -37.492 1.00 77.75 213 LEU A CA 1
ATOM 1608 C C . LEU A 1 213 ? -6.982 -20.068 -38.325 1.00 77.75 213 LEU A C 1
ATOM 1610 O O . LEU A 1 213 ? -7.980 -20.728 -38.604 1.00 77.75 213 LEU A O 1
ATOM 1614 N N . GLY A 1 214 ? -5.757 -20.405 -38.741 1.00 66.69 214 GLY A N 1
ATOM 1615 C CA . GLY A 1 214 ? -5.456 -21.503 -39.665 1.00 66.69 214 GLY A CA 1
ATOM 1616 C C . GLY A 1 214 ? -4.896 -22.775 -39.022 1.00 66.69 214 GLY A C 1
ATOM 1617 O O . GLY A 1 214 ? -4.758 -23.783 -39.712 1.00 66.69 214 GLY A O 1
ATOM 1618 N N . GLY A 1 215 ? -4.564 -22.770 -37.725 1.00 56.56 215 GLY A N 1
ATOM 1619 C CA . GLY A 1 215 ? -4.232 -23.992 -36.982 1.00 56.56 215 GLY A CA 1
ATOM 1620 C C . GLY A 1 215 ? -2.990 -24.759 -37.461 1.00 56.56 215 GLY A C 1
ATOM 1621 O O . GLY A 1 215 ? -2.886 -25.958 -37.208 1.00 56.56 215 GLY A O 1
ATOM 1622 N N . ARG A 1 216 ? -2.032 -24.107 -38.132 1.00 44.31 216 ARG A N 1
ATOM 1623 C CA . ARG A 1 216 ? -0.691 -24.660 -38.385 1.00 44.31 216 ARG A CA 1
ATOM 1624 C C . ARG A 1 216 ? 0.361 -23.566 -38.241 1.00 44.31 216 ARG A C 1
ATOM 1626 O O . ARG A 1 216 ? 0.469 -22.685 -39.087 1.00 44.31 216 ARG A O 1
ATOM 1633 N N . ALA A 1 217 ? 1.170 -23.666 -37.188 1.00 42.50 217 ALA A N 1
ATOM 1634 C CA . ALA A 1 217 ? 2.505 -23.092 -37.212 1.00 42.50 217 ALA A CA 1
ATOM 1635 C C . ALA A 1 217 ? 3.280 -23.821 -38.317 1.00 42.50 217 ALA A C 1
ATOM 1637 O O . ALA A 1 217 ? 3.354 -25.052 -38.310 1.00 42.50 217 ALA A O 1
ATOM 1638 N N . GLY A 1 218 ? 3.788 -23.078 -39.297 1.00 38.50 218 GLY A N 1
ATOM 1639 C CA . GLY A 1 218 ? 4.682 -23.629 -40.304 1.00 38.50 218 GLY A CA 1
ATOM 1640 C C . GLY A 1 218 ? 5.868 -24.289 -39.611 1.00 38.50 218 GLY A C 1
ATOM 1641 O O . GLY A 1 218 ? 6.639 -23.626 -38.917 1.00 38.50 218 GLY A O 1
ATOM 1642 N N . ALA A 1 219 ? 5.984 -25.603 -39.784 1.00 34.19 219 ALA A N 1
ATOM 1643 C CA . ALA A 1 219 ? 7.235 -26.306 -39.600 1.00 34.19 219 ALA A CA 1
ATOM 1644 C C . ALA A 1 219 ? 8.283 -25.632 -40.495 1.00 34.19 219 ALA A C 1
ATOM 1646 O O . ALA A 1 219 ? 8.021 -25.364 -41.669 1.00 34.19 219 ALA A O 1
ATOM 1647 N N . ARG A 1 220 ? 9.451 -25.346 -39.919 1.00 34.72 220 ARG A N 1
ATOM 1648 C CA . ARG A 1 220 ? 10.652 -25.024 -40.689 1.00 34.72 220 ARG A CA 1
ATOM 1649 C C . ARG A 1 220 ? 10.893 -26.132 -41.720 1.00 34.72 220 ARG A C 1
ATOM 1651 O O . ARG A 1 220 ? 10.859 -27.308 -41.356 1.00 34.72 220 ARG A O 1
ATOM 1658 N N . ALA A 1 221 ? 11.173 -25.731 -42.952 1.00 31.70 221 ALA A N 1
ATOM 1659 C CA . ALA A 1 221 ? 12.138 -26.410 -43.804 1.00 31.70 221 ALA A CA 1
ATOM 1660 C C . ALA A 1 221 ? 13.385 -25.522 -43.843 1.00 31.70 221 ALA A C 1
ATOM 1662 O O . ALA A 1 221 ? 13.194 -24.284 -43.919 1.00 31.70 221 ALA A O 1
#

Solvent-accessible surface area (backbone atoms only — not comparable to full-atom values): 12960 Å² total; per-residue (Å²): 95,59,75,75,51,54,57,53,49,50,62,71,67,40,86,76,59,46,79,46,81,34,75,64,67,92,84,35,46,58,50,43,35,74,92,61,34,44,60,35,56,82,68,35,69,62,72,95,37,54,44,65,33,43,29,28,34,17,89,93,43,44,35,28,43,54,56,52,42,94,44,90,78,35,48,32,33,21,35,36,33,80,36,96,32,55,44,57,26,53,50,51,49,50,57,48,33,40,73,74,66,66,53,54,66,85,41,37,27,60,67,56,38,53,74,46,64,45,41,82,37,83,79,31,32,66,60,48,50,53,50,59,68,45,46,61,58,51,53,66,70,47,59,82,77,78,74,80,85,72,94,69,87,86,83,90,77,81,83,54,68,38,51,47,63,49,46,48,41,38,49,28,57,77,71,76,42,87,70,82,78,80,93,62,96,43,78,38,54,41,68,66,52,47,58,56,43,41,79,74,44,56,93,49,36,70,61,41,53,48,27,51,76,63,78,53,79,78,74,86,128